Protein AF-X1DML0-F1 (afdb_monomer)

Structure (mmCIF, N/CA/C/O backbone):
data_AF-X1DML0-F1
#
_entry.id   AF-X1DML0-F1
#
loop_
_atom_site.group_PDB
_atom_site.id
_atom_site.type_symbol
_atom_site.label_atom_id
_atom_site.label_alt_id
_atom_site.label_comp_id
_atom_site.label_asym_id
_atom_site.label_entity_id
_atom_site.label_seq_id
_atom_site.pdbx_PDB_ins_code
_atom_site.Cartn_x
_atom_site.Cartn_y
_atom_site.Cartn_z
_atom_site.occupancy
_atom_site.B_iso_or_equiv
_atom_site.auth_seq_id
_atom_site.auth_comp_id
_atom_site.auth_asym_id
_atom_site.auth_atom_id
_atom_site.pdbx_PDB_model_num
ATOM 1 N N . MET A 1 1 ? -27.823 12.860 -13.816 1.00 29.95 1 MET A N 1
ATOM 2 C CA . MET A 1 1 ? -27.742 11.397 -14.012 1.00 29.95 1 MET A CA 1
ATOM 3 C C . MET A 1 1 ? -26.273 11.009 -14.081 1.00 29.95 1 MET A C 1
ATOM 5 O O . MET A 1 1 ? -25.631 11.332 -15.072 1.00 29.95 1 MET A O 1
ATOM 9 N N . GLY A 1 2 ? -25.728 10.425 -13.012 1.00 28.06 2 GLY A N 1
ATOM 10 C CA . GLY A 1 2 ? -24.344 9.941 -12.982 1.00 28.06 2 GLY A CA 1
ATOM 11 C C . GLY A 1 2 ? -24.228 8.604 -13.712 1.00 28.06 2 GLY A C 1
ATOM 12 O O . GLY A 1 2 ? -25.045 7.715 -13.490 1.00 28.06 2 GLY A O 1
ATOM 13 N N . LYS A 1 3 ? -23.250 8.485 -14.612 1.00 29.89 3 LYS A N 1
ATOM 14 C CA . LYS A 1 3 ? -22.804 7.204 -15.169 1.00 29.89 3 LYS A CA 1
ATOM 15 C C . LYS A 1 3 ? -21.813 6.603 -14.170 1.00 29.89 3 LYS A C 1
ATOM 17 O O . LYS A 1 3 ? -20.759 7.194 -13.962 1.00 29.89 3 LYS A O 1
ATOM 22 N N . SER A 1 4 ? -22.160 5.483 -13.546 1.00 31.84 4 SER A N 1
ATOM 23 C CA . SER A 1 4 ? -21.260 4.754 -12.647 1.00 31.84 4 SER A CA 1
ATOM 24 C C . SER A 1 4 ? -20.228 3.943 -13.447 1.00 31.84 4 SER A C 1
ATOM 26 O O . SER A 1 4 ? -20.598 3.134 -14.291 1.00 31.84 4 SER A O 1
ATOM 28 N N . SER A 1 5 ? -18.955 4.266 -13.201 1.00 39.12 5 SER A N 1
ATOM 29 C CA . SER A 1 5 ? -17.705 3.479 -13.258 1.00 39.12 5 SER A CA 1
ATOM 30 C C . SER A 1 5 ? -17.586 2.205 -14.129 1.00 39.12 5 SER A C 1
ATOM 32 O O . SER A 1 5 ? -18.150 1.166 -13.801 1.00 39.12 5 SER A O 1
ATOM 34 N N . SER A 1 6 ? -16.712 2.323 -15.144 1.00 48.00 6 SER A N 1
ATOM 35 C CA . SER A 1 6 ? -15.674 1.394 -15.658 1.00 48.00 6 SER A CA 1
ATOM 36 C C . SER A 1 6 ? -15.975 -0.110 -15.804 1.00 48.00 6 SER A C 1
ATOM 38 O O . SER A 1 6 ? -16.078 -0.843 -14.827 1.00 48.00 6 SER A O 1
ATOM 40 N N . GLY A 1 7 ? -16.059 -0.581 -17.054 1.00 63.78 7 GLY A N 1
ATOM 41 C CA . GLY A 1 7 ? -16.488 -1.931 -17.443 1.00 63.78 7 GLY A CA 1
ATOM 42 C C . GLY A 1 7 ? -15.396 -3.005 -17.472 1.00 63.78 7 GLY A C 1
ATOM 43 O O . GLY A 1 7 ? -15.210 -3.634 -18.509 1.00 63.78 7 GLY A O 1
ATOM 44 N N . SER A 1 8 ? -14.701 -3.248 -16.364 1.00 74.25 8 SER A N 1
ATOM 45 C CA . SER A 1 8 ? -13.804 -4.407 -16.214 1.00 74.25 8 SER A CA 1
ATOM 46 C C . SER A 1 8 ? -13.815 -4.951 -14.784 1.00 74.25 8 SER A C 1
ATOM 48 O O . SER A 1 8 ? -14.298 -4.268 -13.887 1.00 74.25 8 SER A O 1
ATOM 50 N N . ILE A 1 9 ? -13.316 -6.180 -14.584 1.00 79.06 9 ILE A N 1
ATOM 51 C CA . ILE A 1 9 ? -13.066 -6.766 -13.252 1.00 79.06 9 ILE A CA 1
ATOM 52 C C . ILE A 1 9 ? -11.561 -6.918 -13.044 1.00 79.06 9 ILE A C 1
ATOM 54 O O . ILE A 1 9 ? -10.899 -7.556 -13.865 1.00 79.06 9 ILE A O 1
ATOM 58 N N . GLN A 1 10 ? -11.028 -6.390 -11.947 1.00 76.06 10 GLN A N 1
ATOM 59 C CA . GLN A 1 10 ? -9.604 -6.468 -11.612 1.00 76.06 10 GLN A CA 1
ATOM 60 C C . GLN A 1 10 ? -9.337 -6.906 -10.168 1.00 76.06 10 GLN A C 1
ATOM 62 O O . GLN A 1 10 ? -10.247 -7.006 -9.341 1.00 76.06 10 GLN A O 1
ATOM 67 N N . LYS A 1 11 ? -8.064 -7.176 -9.858 1.00 66.12 11 LYS A N 1
ATOM 68 C CA . LYS A 1 11 ? -7.607 -7.464 -8.493 1.00 66.12 11 LYS A CA 1
ATOM 69 C C . LYS A 1 11 ? -8.059 -6.374 -7.521 1.00 66.12 11 LYS A C 1
ATOM 71 O O . LYS A 1 11 ? -8.087 -5.199 -7.864 1.00 66.12 11 LYS A O 1
ATOM 76 N N . GLY A 1 12 ? -8.432 -6.786 -6.312 1.00 56.84 12 GLY A N 1
ATOM 77 C CA . GLY A 1 12 ? -8.962 -5.893 -5.281 1.00 56.84 12 GLY A CA 1
ATOM 78 C C . GLY A 1 12 ? -10.482 -5.732 -5.337 1.00 56.84 12 GLY A C 1
ATOM 79 O O . GLY A 1 12 ? -11.093 -5.413 -4.316 1.00 56.84 12 GLY A O 1
ATOM 80 N N . GLU A 1 13 ? -11.120 -6.048 -6.469 1.00 69.50 13 GLU A N 1
ATOM 81 C CA . GLU A 1 13 ? -12.576 -6.026 -6.567 1.00 69.50 13 GLU A CA 1
ATOM 82 C C . GLU A 1 13 ? -13.253 -7.119 -5.750 1.00 69.50 13 GLU A C 1
ATOM 84 O O . GLU A 1 13 ? -12.684 -8.173 -5.445 1.00 69.50 13 GLU A O 1
ATOM 89 N N . ARG A 1 14 ? -14.520 -6.871 -5.410 1.00 71.31 14 ARG A N 1
ATOM 90 C CA . ARG A 1 14 ? -15.362 -7.805 -4.671 1.00 71.31 14 ARG A CA 1
ATOM 91 C C . ARG A 1 14 ? -16.802 -7.769 -5.168 1.00 71.31 14 ARG A C 1
ATOM 93 O O . ARG A 1 14 ? -17.200 -6.871 -5.907 1.00 71.31 14 ARG A O 1
ATOM 100 N N . GLY A 1 15 ? -17.585 -8.748 -4.737 1.00 74.19 15 GLY A N 1
ATOM 101 C CA . GLY A 1 15 ? -19.021 -8.810 -4.989 1.00 74.19 15 GLY A CA 1
ATOM 102 C C . GLY A 1 15 ? -19.413 -9.869 -6.008 1.00 74.19 15 GLY A C 1
ATOM 103 O O . GLY A 1 15 ? -18.632 -10.755 -6.362 1.00 74.19 15 GLY A O 1
ATOM 104 N N . ASP A 1 16 ? -20.658 -9.804 -6.461 1.00 78.31 16 ASP A N 1
ATOM 105 C CA . ASP A 1 16 ? -21.270 -10.912 -7.196 1.00 78.31 16 ASP A CA 1
ATOM 106 C C . ASP A 1 16 ? -20.645 -11.143 -8.575 1.00 78.31 16 ASP A C 1
ATOM 108 O O . ASP A 1 16 ? -20.515 -12.292 -8.994 1.00 78.31 16 ASP A O 1
ATOM 112 N N . ARG A 1 17 ? -20.123 -10.096 -9.230 1.00 83.00 17 ARG A N 1
ATOM 113 C CA . ARG A 1 17 ? -19.337 -10.263 -10.465 1.00 83.00 17 ARG A CA 1
ATOM 114 C C . ARG A 1 17 ? -18.026 -11.025 -10.243 1.00 83.00 17 ARG A C 1
ATOM 116 O O . ARG A 1 17 ? -17.602 -11.788 -11.107 1.00 83.00 17 ARG A O 1
ATOM 123 N N . VAL A 1 18 ? -17.411 -10.881 -9.065 1.00 87.00 18 VAL A N 1
ATOM 124 C CA . VAL A 1 18 ? -16.207 -11.637 -8.688 1.00 87.00 18 VAL A CA 1
ATOM 125 C C . VAL A 1 18 ? -16.556 -13.077 -8.322 1.00 87.00 18 VAL A C 1
ATOM 127 O O . VAL A 1 18 ? -15.810 -13.982 -8.682 1.00 87.00 18 VAL A O 1
ATOM 130 N N . LYS A 1 19 ? -17.706 -13.325 -7.681 1.00 85.75 19 LYS A N 1
ATOM 131 C CA . LYS A 1 19 ? -18.192 -14.700 -7.470 1.00 85.75 19 LYS A CA 1
ATOM 132 C C . LYS A 1 19 ? -18.438 -15.399 -8.802 1.00 85.75 19 LYS A C 1
ATOM 134 O O . LYS A 1 19 ? -17.933 -16.495 -8.998 1.00 85.75 19 LYS A O 1
ATOM 139 N N . ALA A 1 20 ? -19.121 -14.734 -9.735 1.00 86.44 20 ALA A N 1
ATOM 140 C CA . ALA A 1 20 ? -19.362 -15.262 -11.076 1.00 86.44 20 ALA A CA 1
ATOM 141 C C . ALA A 1 20 ? -18.047 -15.566 -11.815 1.00 86.44 20 ALA A C 1
ATOM 143 O O . ALA A 1 20 ? -17.912 -16.614 -12.453 1.00 86.44 20 ALA A O 1
ATOM 144 N N . LEU A 1 21 ? -17.042 -14.693 -11.675 1.00 92.25 21 LEU A N 1
ATOM 145 C CA . LEU A 1 21 ? -15.691 -14.951 -12.167 1.00 92.25 21 LEU A CA 1
ATOM 146 C C . LEU A 1 21 ? -15.086 -16.213 -11.533 1.00 92.25 21 LEU A C 1
ATOM 148 O O . LEU A 1 21 ? -14.650 -17.102 -12.258 1.00 92.25 21 LEU A O 1
ATOM 152 N N . GLN A 1 22 ? -15.069 -16.314 -10.203 1.00 92.81 22 GLN A N 1
ATOM 153 C CA . GLN A 1 22 ? -14.492 -17.454 -9.480 1.00 92.81 22 GLN A CA 1
ATOM 154 C C . GLN A 1 22 ? -15.201 -18.775 -9.814 1.00 92.81 22 GLN A C 1
ATOM 156 O O . GLN A 1 22 ? -14.541 -19.787 -10.042 1.00 92.81 22 GLN A O 1
ATOM 161 N N . GLU A 1 23 ? -16.532 -18.766 -9.910 1.00 93.88 23 GLU A N 1
ATOM 162 C CA . GLU A 1 23 ? -17.338 -19.910 -10.349 1.00 93.88 23 GLU A CA 1
ATOM 163 C C . GLU A 1 23 ? -16.964 -20.340 -11.767 1.00 93.88 23 GLU A C 1
ATOM 165 O O . GLU A 1 23 ? -16.755 -21.527 -12.024 1.00 93.88 23 GLU A O 1
ATOM 170 N N . THR A 1 24 ? -16.807 -19.377 -12.678 1.00 92.62 24 THR A N 1
ATOM 171 C CA . THR A 1 24 ? -16.420 -19.653 -14.065 1.00 92.62 24 THR A CA 1
ATOM 172 C C . THR A 1 24 ? -14.996 -20.195 -14.155 1.00 92.62 24 THR A C 1
ATOM 174 O O . THR A 1 24 ? -14.748 -21.148 -14.893 1.00 92.62 24 THR A O 1
ATOM 177 N N . LEU A 1 25 ? -14.051 -19.638 -13.395 1.00 93.94 25 LEU A N 1
ATOM 178 C CA . LEU A 1 25 ? -12.675 -20.134 -13.340 1.00 93.94 25 LEU A CA 1
ATOM 179 C C . LEU A 1 25 ? -12.632 -21.574 -12.813 1.00 93.94 25 LEU A C 1
ATOM 181 O O . LEU A 1 25 ? -11.974 -22.422 -13.417 1.00 93.94 25 LEU A O 1
ATOM 185 N N . ASN A 1 26 ? -13.391 -21.883 -11.758 1.00 92.56 26 ASN A N 1
ATOM 186 C CA . ASN A 1 26 ? -13.505 -23.243 -11.227 1.00 92.56 26 ASN A CA 1
ATOM 187 C C . ASN A 1 26 ? -14.152 -24.211 -12.225 1.00 92.56 26 ASN A C 1
ATOM 189 O O . ASN A 1 26 ? -13.675 -25.331 -12.406 1.00 92.56 26 ASN A O 1
ATOM 193 N N . ALA A 1 27 ? -15.186 -23.773 -12.947 1.00 91.88 27 ALA A N 1
ATOM 194 C CA . ALA A 1 27 ? -15.793 -24.561 -14.021 1.00 91.88 27 ALA A CA 1
ATOM 195 C C . ALA A 1 27 ? -14.811 -24.864 -15.171 1.00 91.88 27 ALA A C 1
ATOM 197 O O . ALA A 1 27 ? -14.991 -25.844 -15.892 1.00 91.88 27 ALA A O 1
ATOM 198 N N . ASN A 1 28 ? -13.755 -24.057 -15.317 1.00 88.94 28 ASN A N 1
ATOM 199 C CA . ASN A 1 28 ? -12.673 -24.241 -16.285 1.00 88.94 28 ASN A CA 1
ATOM 200 C C . ASN A 1 28 ? -11.409 -24.879 -15.676 1.00 88.94 28 ASN A C 1
ATOM 202 O O . ASN A 1 28 ? -10.339 -24.844 -16.284 1.00 88.94 28 ASN A O 1
ATOM 206 N N . GLY A 1 29 ? -11.530 -25.505 -14.502 1.00 88.69 29 GLY A N 1
ATOM 207 C CA . GLY A 1 29 ? -10.474 -26.321 -13.903 1.00 88.69 29 GLY A CA 1
ATOM 208 C C . GLY A 1 29 ? -9.545 -25.584 -12.939 1.00 88.69 29 GLY A C 1
ATOM 209 O O . GLY A 1 29 ? -8.504 -26.138 -12.583 1.00 88.69 29 GLY A O 1
ATOM 210 N N . ALA A 1 30 ? -9.890 -24.366 -12.511 1.00 91.50 30 ALA A N 1
ATOM 211 C CA . ALA A 1 30 ? -9.287 -23.784 -11.315 1.00 91.50 30 ALA A CA 1
ATOM 212 C C . ALA A 1 30 ? -9.813 -24.479 -10.042 1.00 91.50 30 ALA A C 1
ATOM 214 O O . ALA A 1 30 ? -10.893 -25.068 -10.044 1.00 91.50 30 ALA A O 1
ATOM 215 N N . ASP A 1 31 ? -9.040 -24.400 -8.960 1.00 92.56 31 ASP A N 1
ATOM 216 C CA . ASP A 1 31 ? -9.442 -24.848 -7.621 1.00 92.56 31 ASP A CA 1
ATOM 217 C C . ASP A 1 31 ? -9.250 -23.687 -6.640 1.00 92.56 31 ASP A C 1
ATOM 219 O O . ASP A 1 31 ? -8.271 -23.608 -5.897 1.00 92.56 31 ASP A O 1
ATOM 223 N N . ILE A 1 32 ? -10.139 -22.697 -6.743 1.00 90.81 32 ILE A N 1
ATOM 224 C CA . ILE A 1 32 ? -10.114 -21.480 -5.930 1.00 90.81 32 ILE A CA 1
ATOM 225 C C . ILE A 1 32 ? -11.413 -21.319 -5.146 1.00 90.81 32 ILE A C 1
ATOM 227 O O . ILE A 1 32 ? -12.481 -21.799 -5.525 1.00 90.81 32 ILE A O 1
ATOM 231 N N . LYS A 1 33 ? -11.346 -20.611 -4.022 1.00 89.75 33 LYS A N 1
ATOM 232 C CA . LYS A 1 33 ? -12.528 -20.334 -3.207 1.00 89.75 33 LYS A CA 1
ATOM 233 C C . LYS A 1 33 ? -13.451 -19.342 -3.924 1.00 89.75 33 LYS A C 1
ATOM 235 O O . LYS A 1 33 ? -12.986 -18.318 -4.411 1.00 89.75 33 LYS A O 1
ATOM 240 N N . VAL A 1 34 ? -14.757 -19.619 -3.929 1.00 91.88 34 VAL A N 1
ATOM 241 C CA . VAL A 1 34 ? -15.792 -18.666 -4.368 1.00 91.88 34 VAL A CA 1
ATOM 242 C C . VAL A 1 34 ? -16.237 -17.843 -3.159 1.00 91.88 34 VAL A C 1
ATOM 244 O O . VAL A 1 34 ? -17.167 -18.210 -2.442 1.00 91.88 34 VAL A O 1
ATOM 247 N N . ASP A 1 35 ? -15.518 -16.767 -2.867 1.00 78.38 35 ASP A N 1
ATOM 248 C CA . ASP A 1 35 ? -15.800 -15.854 -1.750 1.00 78.38 35 ASP A CA 1
ATOM 249 C C . ASP A 1 35 ? -16.193 -14.444 -2.201 1.00 78.38 35 ASP A C 1
ATOM 251 O O . ASP A 1 35 ? -16.533 -13.599 -1.373 1.00 78.38 35 ASP A O 1
ATOM 255 N N . GLY A 1 36 ? -16.201 -14.200 -3.511 1.00 81.00 36 GLY A N 1
ATOM 256 C CA . GLY A 1 36 ? -16.473 -12.897 -4.089 1.00 81.00 36 GLY A CA 1
ATOM 257 C C . GLY A 1 36 ? -15.362 -11.894 -3.829 1.00 81.00 36 GLY A C 1
ATOM 258 O O . GLY A 1 36 ? -15.656 -10.705 -3.828 1.00 81.00 36 GLY A O 1
ATOM 259 N N . ILE A 1 37 ? -14.126 -12.344 -3.582 1.00 82.88 37 ILE A N 1
ATOM 260 C CA . ILE A 1 37 ? -12.953 -11.491 -3.373 1.00 82.88 37 ILE A CA 1
ATOM 261 C C . ILE A 1 37 ? -11.900 -11.774 -4.445 1.00 82.88 37 ILE A C 1
ATOM 263 O O . ILE A 1 37 ? -11.366 -12.878 -4.568 1.00 82.88 37 ILE A O 1
ATOM 267 N N . PHE A 1 38 ? -11.536 -10.749 -5.211 1.00 77.56 38 PHE A N 1
ATOM 268 C CA . PHE A 1 38 ? -10.520 -10.869 -6.245 1.00 77.56 38 PHE A CA 1
ATOM 269 C C . PHE A 1 38 ? -9.134 -10.723 -5.610 1.00 77.56 38 PHE A C 1
ATOM 271 O O . PHE A 1 38 ? -8.489 -9.678 -5.680 1.00 77.56 38 PHE A O 1
ATOM 278 N N . GLY A 1 39 ? -8.693 -11.795 -4.951 1.00 75.75 39 GLY A N 1
ATOM 279 C CA . GLY A 1 39 ? -7.354 -11.927 -4.383 1.00 75.75 39 GLY A CA 1
ATOM 280 C C . GLY A 1 39 ? -6.343 -12.596 -5.329 1.00 75.75 39 GLY A C 1
ATOM 281 O O . GLY A 1 39 ? -6.688 -12.955 -6.458 1.00 75.75 39 GLY A O 1
ATOM 282 N N . PRO A 1 40 ? -5.105 -12.835 -4.856 1.00 75.12 40 PRO A N 1
ATOM 283 C CA . PRO A 1 40 ? -4.022 -13.414 -5.662 1.00 75.12 40 PRO A CA 1
ATOM 284 C C . PRO A 1 40 ? -4.360 -14.771 -6.297 1.00 75.12 40 PRO A C 1
ATOM 286 O O . PRO A 1 40 ? -3.965 -15.043 -7.426 1.00 75.12 40 PRO A O 1
ATOM 289 N N . ALA A 1 41 ? -5.138 -15.613 -5.607 1.00 78.69 41 ALA A N 1
ATOM 290 C CA . ALA A 1 41 ? -5.574 -16.902 -6.148 1.00 78.69 41 ALA A CA 1
ATOM 291 C C . ALA A 1 41 ? -6.511 -16.736 -7.360 1.00 78.69 41 ALA A C 1
ATOM 293 O O . ALA A 1 41 ? -6.341 -17.418 -8.371 1.00 78.69 41 ALA A O 1
ATOM 294 N N . THR A 1 42 ? -7.459 -15.795 -7.283 1.00 86.50 42 THR A N 1
ATOM 295 C CA . THR A 1 42 ? -8.363 -15.445 -8.390 1.00 86.50 42 THR A CA 1
ATOM 296 C C . THR A 1 42 ? -7.580 -14.858 -9.565 1.00 86.50 42 THR A C 1
ATOM 298 O O . THR A 1 42 ? -7.824 -15.227 -10.711 1.00 86.50 42 THR A O 1
ATOM 301 N N . GLU A 1 43 ? -6.589 -14.005 -9.289 1.00 86.31 43 GLU A N 1
ATOM 302 C CA . GLU A 1 43 ? -5.712 -13.418 -10.306 1.00 86.31 43 GLU A CA 1
ATOM 303 C C . GLU A 1 43 ? -4.884 -14.476 -11.047 1.00 86.31 43 GLU A C 1
ATOM 305 O O . GLU A 1 43 ? -4.876 -14.513 -12.278 1.00 86.31 43 GLU A O 1
ATOM 310 N N . ALA A 1 44 ? -4.225 -15.373 -10.309 1.00 80.50 44 ALA A N 1
ATOM 311 C CA . ALA A 1 44 ? -3.424 -16.445 -10.888 1.00 80.50 44 ALA A CA 1
ATOM 312 C C . ALA A 1 44 ? -4.280 -17.383 -11.757 1.00 80.50 44 ALA A C 1
ATOM 314 O O . ALA A 1 44 ? -3.891 -17.736 -12.875 1.00 80.50 44 ALA A O 1
ATOM 315 N N . ALA A 1 45 ? -5.476 -17.740 -11.277 1.00 87.50 45 ALA A N 1
ATOM 316 C CA . ALA A 1 45 ? -6.435 -18.539 -12.031 1.00 87.50 45 ALA A CA 1
ATOM 317 C C . ALA A 1 45 ? -6.921 -17.814 -13.298 1.00 87.50 45 ALA A C 1
ATOM 319 O O . ALA A 1 45 ? -6.994 -18.432 -14.362 1.00 87.50 45 ALA A O 1
ATOM 320 N N . LEU A 1 46 ? -7.183 -16.504 -13.220 1.00 91.62 46 LEU A N 1
ATOM 321 C CA . LEU A 1 46 ? -7.577 -15.702 -14.376 1.00 91.62 46 LEU A CA 1
ATOM 322 C C . LEU A 1 46 ? -6.463 -15.620 -15.420 1.00 91.62 46 LEU A C 1
ATOM 324 O O . LEU A 1 46 ? -6.724 -15.874 -16.592 1.00 91.62 46 LEU A O 1
ATOM 328 N N . ARG A 1 47 ? -5.220 -15.328 -15.024 1.00 83.25 47 ARG A N 1
ATOM 329 C CA . ARG A 1 47 ? -4.087 -15.269 -15.964 1.00 83.25 47 ARG A CA 1
ATOM 330 C C . ARG A 1 47 ? -3.866 -16.612 -16.653 1.00 83.25 47 ARG A C 1
ATOM 332 O O . ARG A 1 47 ? -3.621 -16.658 -17.859 1.00 83.25 47 ARG A O 1
ATOM 339 N N . LYS A 1 48 ? -4.032 -17.720 -15.923 1.00 84.12 48 LYS A N 1
ATOM 340 C CA . LYS A 1 48 ? -3.997 -19.063 -16.510 1.00 84.12 48 LYS A CA 1
ATOM 341 C C . LYS A 1 48 ? -5.128 -19.265 -17.524 1.00 84.12 48 LYS A C 1
ATOM 343 O O . LYS A 1 48 ? -4.868 -19.709 -18.638 1.00 84.12 48 LYS A O 1
ATOM 348 N N . TYR A 1 49 ? -6.359 -18.904 -17.171 1.00 89.81 49 TYR A N 1
ATOM 349 C CA . TYR A 1 49 ? -7.504 -18.993 -18.077 1.00 89.81 49 TYR A CA 1
ATOM 350 C C . TYR A 1 49 ? -7.303 -18.145 -19.341 1.00 89.81 49 TYR A C 1
ATOM 352 O O . TYR A 1 49 ? -7.553 -18.619 -20.450 1.00 89.81 49 TYR A O 1
ATOM 360 N N . GLN A 1 50 ? -6.796 -16.919 -19.191 1.00 87.75 50 GLN A N 1
ATOM 361 C CA . GLN A 1 50 ? -6.461 -16.025 -20.297 1.00 87.75 50 GLN A CA 1
ATOM 362 C C . GLN A 1 50 ? -5.424 -16.665 -21.222 1.00 87.75 50 GLN A C 1
ATOM 364 O O . GLN A 1 50 ? -5.647 -16.736 -22.429 1.00 87.75 50 GLN A O 1
ATOM 369 N N . LYS A 1 51 ? -4.342 -17.215 -20.659 1.00 87.75 51 LYS A N 1
ATOM 370 C CA . LYS A 1 51 ? -3.312 -17.942 -21.410 1.00 87.75 51 LYS A CA 1
ATOM 371 C C . LYS A 1 51 ? -3.895 -19.102 -22.214 1.00 87.75 51 LYS A C 1
ATOM 373 O O . LYS A 1 51 ? -3.634 -19.209 -23.410 1.00 87.75 51 LYS A O 1
ATOM 378 N N . ASP A 1 52 ? -4.685 -19.952 -21.563 1.00 84.94 52 ASP A N 1
ATOM 379 C CA . ASP A 1 52 ? -5.232 -21.172 -22.164 1.00 84.94 52 ASP A CA 1
ATOM 380 C C . ASP A 1 52 ? -6.251 -20.868 -23.279 1.00 84.94 52 ASP A C 1
ATOM 382 O O . ASP A 1 52 ? -6.438 -21.676 -24.187 1.00 84.94 52 ASP A O 1
ATOM 386 N N . ASN A 1 53 ? -6.878 -19.688 -23.241 1.00 81.69 53 ASN A N 1
ATOM 387 C CA . ASN A 1 53 ? -7.882 -19.250 -24.211 1.00 81.69 53 ASN A CA 1
ATOM 388 C C . ASN A 1 53 ? -7.367 -18.194 -25.209 1.00 81.69 53 ASN A C 1
ATOM 390 O O . ASN A 1 53 ? -8.157 -17.658 -25.984 1.00 81.69 53 ASN A O 1
ATOM 394 N N . GLY A 1 54 ? -6.060 -17.904 -25.221 1.00 83.50 54 GLY A N 1
ATOM 395 C CA . GLY A 1 54 ? -5.442 -16.985 -26.184 1.00 83.50 54 GLY A CA 1
ATOM 396 C C . GLY A 1 54 ? -5.720 -15.497 -25.935 1.00 83.50 54 GLY A C 1
ATOM 397 O O . GLY A 1 54 ? -5.635 -14.702 -26.869 1.00 83.50 54 GLY A O 1
ATOM 398 N N . TYR A 1 55 ? -6.051 -15.121 -24.700 1.00 80.12 55 TYR A N 1
ATOM 399 C CA . TYR A 1 55 ? -6.176 -13.731 -24.259 1.00 80.12 55 TYR A CA 1
ATOM 400 C C . TYR A 1 55 ? -4.856 -13.206 -23.680 1.00 80.12 55 TYR A C 1
ATOM 402 O O . TYR A 1 55 ? -3.988 -13.969 -23.244 1.00 80.12 55 TYR A O 1
ATOM 410 N N . ASN A 1 56 ? -4.731 -11.879 -23.626 1.00 68.69 56 ASN A N 1
ATOM 411 C CA . ASN A 1 56 ? -3.643 -11.219 -22.913 1.00 68.69 56 ASN A CA 1
ATOM 412 C C . ASN A 1 56 ? -3.708 -11.598 -21.429 1.00 68.69 56 ASN A C 1
ATOM 414 O O . ASN A 1 56 ? -4.747 -11.440 -20.797 1.00 68.69 56 ASN A O 1
ATOM 418 N N . GLN A 1 57 ? -2.595 -12.082 -20.875 1.00 79.88 57 GLN A N 1
ATOM 419 C CA . GLN A 1 57 ? -2.482 -12.534 -19.480 1.00 79.88 57 GLN A CA 1
ATOM 420 C C . GLN A 1 57 ? -2.344 -11.352 -18.518 1.00 79.88 57 GLN A C 1
ATOM 422 O O . GLN A 1 57 ? -1.467 -11.343 -17.661 1.00 79.88 57 GLN A O 1
ATOM 427 N N . ASN A 1 58 ? -3.150 -10.316 -18.717 1.00 65.31 58 ASN A N 1
ATOM 428 C CA . ASN A 1 58 ? -3.055 -9.046 -18.012 1.00 65.31 58 ASN A CA 1
ATOM 429 C C . ASN A 1 58 ? -3.696 -9.100 -16.614 1.00 65.31 58 ASN A C 1
ATOM 431 O O . ASN A 1 58 ? -3.440 -8.210 -15.817 1.00 65.31 58 ASN A O 1
ATOM 435 N N . GLY A 1 59 ? -4.482 -10.137 -16.296 1.00 74.31 59 GLY A N 1
ATOM 436 C CA . GLY A 1 59 ? -5.179 -10.242 -15.011 1.00 74.31 59 GLY A CA 1
ATOM 437 C C . GLY A 1 59 ? -6.446 -9.382 -14.907 1.00 74.31 59 GLY A C 1
ATOM 438 O O . GLY A 1 59 ? -6.982 -9.245 -13.810 1.00 74.31 59 GLY A O 1
ATOM 439 N N . TYR A 1 60 ? -6.950 -8.854 -16.029 1.00 80.31 60 TYR A N 1
ATOM 440 C CA . TYR A 1 60 ? -8.177 -8.056 -16.109 1.00 80.31 60 TYR A CA 1
ATOM 441 C C . TYR A 1 60 ? -9.277 -8.787 -16.884 1.00 80.31 60 TYR A C 1
ATOM 443 O O . TYR A 1 60 ? -9.049 -9.348 -17.958 1.00 80.31 60 TYR A O 1
ATOM 451 N N . VAL A 1 61 ? -10.509 -8.727 -16.385 1.00 78.50 61 VAL A N 1
ATOM 452 C CA . VAL A 1 61 ? -11.695 -9.155 -17.132 1.00 78.50 61 VAL A CA 1
ATOM 453 C C . VAL A 1 61 ? -12.247 -7.963 -17.902 1.00 78.50 61 VAL A C 1
ATOM 455 O O . VAL A 1 61 ? -13.088 -7.221 -17.403 1.00 78.50 61 VAL A O 1
ATOM 458 N N . GLU A 1 62 ? -11.748 -7.761 -19.117 1.00 78.88 62 GLU A N 1
ATOM 459 C CA . GLU A 1 62 ? -12.275 -6.771 -20.064 1.00 78.88 62 GLU A CA 1
ATOM 460 C C . GLU A 1 62 ? -13.664 -7.184 -20.596 1.00 78.88 62 GLU A C 1
ATOM 462 O O . GLU A 1 62 ? -13.995 -8.372 -20.548 1.00 78.88 62 GLU A O 1
ATOM 467 N N . PRO A 1 63 ? -14.465 -6.272 -21.188 1.00 79.94 63 PRO A N 1
ATOM 468 C CA . PRO A 1 63 ? -15.811 -6.587 -21.683 1.00 79.94 63 PRO A CA 1
ATOM 469 C C . PRO A 1 63 ? -15.881 -7.807 -22.604 1.00 79.94 63 PRO A C 1
ATOM 471 O O . PRO A 1 63 ? -16.751 -8.654 -22.449 1.00 79.94 63 PRO A O 1
ATOM 474 N N . ALA A 1 64 ? -14.917 -7.952 -23.517 1.00 75.56 64 ALA A N 1
ATOM 475 C CA . ALA A 1 64 ? -14.870 -9.094 -24.428 1.00 75.56 64 ALA A CA 1
ATOM 476 C C . ALA A 1 64 ? -14.623 -10.430 -23.702 1.00 75.56 64 ALA A C 1
ATOM 478 O O . ALA A 1 64 ? -15.108 -11.478 -24.134 1.00 75.56 64 ALA A O 1
ATOM 479 N N . LEU A 1 65 ? -13.858 -10.401 -22.606 1.00 81.94 65 LEU A N 1
ATOM 480 C CA . LEU A 1 65 ? -13.616 -11.570 -21.767 1.00 81.94 65 LEU A CA 1
ATOM 481 C C . LEU A 1 65 ? -14.818 -11.845 -20.854 1.00 81.94 65 LEU A C 1
ATOM 483 O O . LEU A 1 65 ? -15.200 -13.002 -20.700 1.00 81.94 65 LEU A O 1
ATOM 487 N N . ALA A 1 66 ? -15.459 -10.804 -20.321 1.00 79.94 66 ALA A N 1
ATOM 488 C CA . ALA A 1 66 ? -16.684 -10.916 -19.533 1.00 79.94 66 ALA A CA 1
ATOM 489 C C . ALA A 1 66 ? -17.826 -11.542 -20.348 1.00 79.94 66 ALA A C 1
ATOM 491 O O . ALA A 1 66 ? -18.411 -12.530 -19.909 1.00 79.94 66 ALA A O 1
ATOM 492 N N . ASP A 1 67 ? -18.055 -11.063 -21.576 1.00 82.38 67 ASP A N 1
ATOM 493 C CA . ASP A 1 67 ? -19.029 -11.634 -22.516 1.00 82.38 67 ASP A CA 1
ATOM 494 C C . ASP A 1 67 ? -18.733 -13.114 -22.795 1.00 82.38 67 ASP A C 1
ATOM 496 O O . ASP A 1 67 ? -19.636 -13.953 -22.811 1.00 82.38 67 AS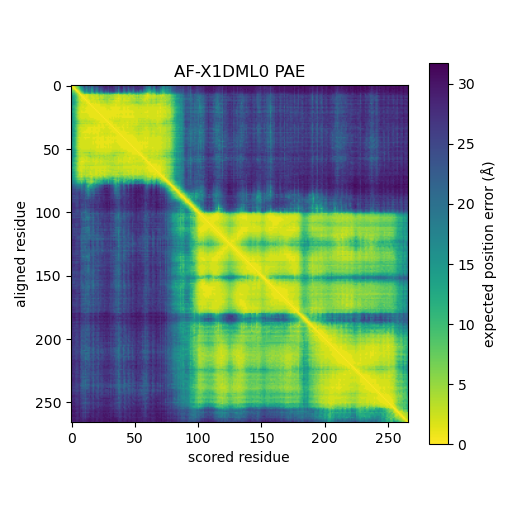P A O 1
ATOM 500 N N . LYS A 1 68 ? -17.451 -13.465 -22.975 1.00 82.06 68 LYS A N 1
ATOM 501 C CA . LYS A 1 68 ? -17.018 -14.853 -23.188 1.00 82.06 68 LYS A CA 1
ATOM 502 C C . LYS A 1 68 ? -17.290 -15.741 -21.974 1.00 82.06 68 LYS A C 1
ATOM 504 O O . LYS A 1 68 ? -17.619 -16.914 -22.149 1.00 82.06 68 LYS A O 1
ATOM 509 N N . MET A 1 69 ? -17.112 -15.198 -20.774 1.00 84.44 69 MET A N 1
ATOM 510 C CA . MET A 1 69 ? -17.336 -15.882 -19.499 1.00 84.44 69 MET A CA 1
ATOM 511 C C . MET A 1 69 ? -18.810 -15.855 -19.066 1.00 84.44 69 MET A C 1
ATOM 513 O O . MET A 1 69 ? -19.165 -16.536 -18.110 1.00 84.44 69 MET A O 1
ATOM 517 N N . GLY A 1 70 ? -19.676 -15.115 -19.770 1.00 83.75 70 GLY A N 1
ATOM 518 C CA . GLY A 1 70 ? -21.081 -14.937 -19.399 1.00 83.75 70 GLY A CA 1
ATOM 519 C C . GLY A 1 70 ? -21.271 -14.093 -18.135 1.00 83.75 70 GLY A C 1
ATOM 520 O O . GLY A 1 70 ? -22.268 -14.262 -17.437 1.00 83.75 70 GLY A O 1
ATOM 521 N N . ILE A 1 71 ? -20.312 -13.219 -17.824 1.00 82.25 71 ILE A N 1
ATOM 522 C CA . ILE A 1 71 ? -20.339 -12.350 -16.647 1.00 82.25 71 ILE A CA 1
ATOM 523 C C . ILE A 1 71 ? -20.991 -11.025 -17.041 1.00 82.25 71 ILE A C 1
ATOM 525 O O . ILE A 1 71 ? -20.468 -10.294 -17.880 1.00 82.25 71 ILE A O 1
ATOM 529 N N . ASP A 1 72 ? -22.121 -10.699 -16.420 1.00 77.31 72 ASP A N 1
ATOM 530 C CA . ASP A 1 72 ? -22.782 -9.413 -16.625 1.00 77.31 72 ASP A CA 1
ATOM 531 C C . ASP A 1 72 ? -22.056 -8.314 -15.830 1.00 77.31 72 ASP A C 1
ATOM 533 O O . ASP A 1 72 ? -22.141 -8.234 -14.605 1.00 77.31 72 ASP A O 1
ATOM 537 N N . LEU A 1 73 ? -21.326 -7.448 -16.539 1.00 68.44 73 LEU A N 1
ATOM 538 C CA . LEU A 1 73 ? -20.593 -6.321 -15.949 1.00 68.44 73 LEU A CA 1
ATOM 539 C C . LEU A 1 73 ? -21.510 -5.228 -15.372 1.00 68.44 73 LEU A C 1
ATOM 541 O O . LEU A 1 73 ? -21.027 -4.365 -14.639 1.00 68.44 73 LEU A O 1
ATOM 545 N N . ALA A 1 74 ? -22.812 -5.256 -15.686 1.00 63.06 74 ALA A N 1
ATOM 546 C CA . ALA A 1 74 ? -23.819 -4.399 -15.068 1.00 63.06 74 ALA A CA 1
ATOM 547 C C . ALA A 1 74 ? -24.364 -4.979 -13.751 1.00 63.06 74 ALA A C 1
ATOM 549 O O . ALA A 1 74 ? -25.097 -4.273 -13.047 1.00 63.06 74 ALA A O 1
ATOM 550 N N . MET A 1 75 ? -23.998 -6.220 -13.386 1.00 60.97 75 MET A N 1
ATOM 551 C CA . MET A 1 75 ? -24.227 -6.717 -12.030 1.00 60.97 75 MET A CA 1
ATOM 552 C C . MET A 1 75 ? -23.549 -5.766 -11.049 1.00 60.97 75 MET A C 1
ATOM 554 O O . MET A 1 75 ? -22.418 -5.332 -11.306 1.00 60.97 75 MET A O 1
ATOM 558 N N . PRO A 1 76 ? -24.214 -5.422 -9.932 1.00 51.00 76 PRO A N 1
ATOM 559 C CA . PRO A 1 76 ? -23.607 -4.549 -8.953 1.00 51.00 76 PRO A CA 1
ATOM 560 C C . PRO A 1 76 ? -22.260 -5.148 -8.546 1.00 51.00 76 PRO A C 1
ATOM 562 O O . PRO A 1 76 ? -22.178 -6.261 -8.021 1.00 51.00 76 PRO A O 1
ATOM 565 N N . ALA A 1 77 ? -21.187 -4.390 -8.788 1.00 47.56 77 ALA A N 1
ATOM 566 C CA . ALA A 1 77 ? -20.077 -4.446 -7.859 1.00 47.56 77 ALA A CA 1
ATOM 567 C C . ALA A 1 77 ? -20.711 -4.090 -6.523 1.00 47.56 77 ALA A C 1
ATOM 569 O O . ALA A 1 77 ? -21.148 -2.956 -6.317 1.00 47.56 77 ALA A O 1
ATOM 570 N N . GLU A 1 78 ? -20.843 -5.069 -5.642 1.00 42.88 78 GLU A N 1
ATOM 571 C CA . GLU A 1 78 ? -21.047 -4.730 -4.253 1.00 42.88 78 GLU A CA 1
ATOM 572 C C . GLU A 1 78 ? -19.816 -3.898 -3.883 1.00 42.88 78 GLU A C 1
ATOM 574 O O . GLU A 1 78 ? -18.698 -4.419 -3.863 1.00 42.88 78 GLU A O 1
ATOM 579 N N . SER A 1 79 ? -19.998 -2.600 -3.604 1.00 40.47 79 SER A N 1
ATOM 580 C CA . SER A 1 79 ? -19.059 -1.877 -2.750 1.00 40.47 79 SER A CA 1
ATOM 581 C C . SER A 1 79 ? -19.202 -2.505 -1.365 1.00 40.47 79 SER A C 1
ATOM 583 O O . SER A 1 79 ? -19.869 -1.978 -0.475 1.00 40.47 79 SER A O 1
ATOM 585 N N . GLY A 1 80 ? -18.678 -3.721 -1.235 1.00 34.28 80 GLY A N 1
ATOM 586 C CA . GLY A 1 80 ? -18.675 -4.513 -0.028 1.00 34.28 80 GLY A CA 1
ATOM 587 C C . GLY A 1 80 ? -17.683 -3.875 0.916 1.00 34.28 80 GLY A C 1
ATOM 588 O O . GLY A 1 80 ? -16.541 -4.324 1.018 1.00 34.28 80 GLY A O 1
ATOM 589 N N . GLY A 1 81 ? -18.134 -2.800 1.561 1.00 32.66 81 GLY A N 1
ATOM 590 C CA . GLY A 1 81 ? -17.561 -2.323 2.796 1.00 32.66 81 GLY A CA 1
ATOM 591 C C . GLY A 1 81 ? -17.466 -3.512 3.736 1.00 32.66 81 GLY A C 1
ATOM 592 O O . GLY A 1 81 ? -18.462 -4.132 4.106 1.00 32.66 81 GLY A O 1
ATOM 593 N N . ASP A 1 82 ? -16.237 -3.841 4.094 1.00 33.50 82 ASP A N 1
ATOM 594 C CA . ASP A 1 82 ? -15.973 -4.386 5.407 1.00 33.50 82 ASP A CA 1
ATOM 595 C C . ASP A 1 82 ? -16.706 -3.476 6.418 1.00 33.50 82 ASP A C 1
ATOM 597 O O . ASP A 1 82 ? -16.519 -2.258 6.347 1.00 33.50 82 ASP A O 1
ATOM 601 N N . PRO A 1 83 ? -17.542 -3.992 7.339 1.00 33.00 83 PRO A N 1
ATOM 602 C CA . PRO A 1 83 ? -18.121 -3.175 8.404 1.00 33.00 83 PRO A CA 1
ATOM 603 C C . PRO A 1 83 ? -17.054 -2.522 9.295 1.00 33.00 83 PRO A C 1
ATOM 605 O O . PRO A 1 83 ? -17.413 -1.764 10.191 1.00 33.00 83 PRO A O 1
ATOM 608 N N . GLY A 1 84 ? -15.772 -2.839 9.073 1.00 31.16 84 GLY A N 1
ATOM 609 C CA . GLY A 1 84 ? -14.616 -2.150 9.616 1.00 31.16 84 GLY A CA 1
ATOM 610 C C . GLY A 1 84 ? -13.945 -1.140 8.677 1.00 31.16 84 GLY A C 1
ATOM 611 O O . GLY A 1 84 ? -13.468 -0.130 9.155 1.00 31.16 84 GLY A O 1
ATOM 612 N N . ALA A 1 85 ? -13.834 -1.325 7.362 1.00 33.34 85 ALA A N 1
ATOM 613 C CA . ALA A 1 85 ? -12.895 -0.499 6.589 1.00 33.34 85 ALA A CA 1
ATOM 614 C C . ALA A 1 85 ? -13.452 0.894 6.270 1.00 33.34 85 ALA A C 1
ATOM 616 O O . ALA A 1 85 ? -14.198 1.082 5.312 1.00 33.34 85 ALA A O 1
ATOM 617 N N . GLY A 1 86 ? -13.050 1.883 7.062 1.00 30.31 86 GLY A N 1
ATOM 618 C CA . GLY A 1 86 ? -13.195 3.298 6.766 1.00 30.31 86 GLY A CA 1
ATOM 619 C C . GLY A 1 86 ? -12.580 3.575 5.412 1.00 30.31 86 GLY A C 1
ATOM 620 O O . GLY A 1 86 ? -11.367 3.504 5.228 1.00 30.31 86 GLY A O 1
ATOM 621 N N . VAL A 1 87 ? -13.453 3.841 4.450 1.00 33.84 87 VAL A N 1
ATOM 622 C CA . VAL A 1 87 ? -13.065 4.301 3.130 1.00 33.84 87 VAL A CA 1
ATOM 623 C C . VAL A 1 87 ? -12.740 5.787 3.252 1.00 33.84 87 VAL A C 1
ATOM 625 O O . VAL A 1 87 ? -13.636 6.638 3.314 1.00 33.84 87 VAL A O 1
ATOM 628 N N . ALA A 1 88 ? -11.445 6.075 3.283 1.00 33.88 88 ALA A N 1
ATOM 629 C CA . ALA A 1 88 ? -10.894 7.363 2.908 1.00 33.88 88 ALA A CA 1
ATOM 630 C C . ALA A 1 88 ? -11.097 7.554 1.397 1.00 33.88 88 ALA A C 1
ATOM 632 O O . ALA A 1 88 ? -10.607 6.763 0.593 1.00 33.88 88 ALA A O 1
ATOM 633 N N . THR A 1 89 ? -11.879 8.557 1.003 1.00 31.94 89 THR A N 1
ATOM 634 C CA . THR A 1 89 ? -12.047 8.950 -0.405 1.00 31.94 89 THR A CA 1
ATOM 635 C C . THR A 1 89 ? -11.527 10.365 -0.560 1.00 31.94 89 THR A C 1
ATOM 637 O O . THR A 1 89 ? -12.144 11.274 0.001 1.00 31.94 89 THR A O 1
ATOM 640 N N . SER A 1 90 ? -10.480 10.565 -1.364 1.00 36.19 90 SER A N 1
ATOM 641 C CA . SER A 1 90 ? -10.138 11.905 -1.842 1.00 36.19 90 SER A CA 1
ATOM 642 C C . SER A 1 90 ? -11.275 12.466 -2.696 1.00 36.19 90 SER A C 1
ATOM 644 O O . SER A 1 90 ? -12.035 11.733 -3.343 1.00 36.19 90 SER A O 1
ATOM 646 N N . LYS A 1 91 ? -11.411 13.795 -2.719 1.00 33.53 91 LYS A N 1
ATOM 647 C CA . LYS A 1 91 ? -12.531 14.498 -3.377 1.00 33.53 91 LYS A CA 1
ATOM 648 C C . LYS A 1 91 ? -12.608 14.297 -4.900 1.00 33.53 91 LYS A C 1
ATOM 650 O O . LYS A 1 91 ? -13.597 14.718 -5.501 1.00 33.53 91 LYS A O 1
ATOM 655 N N . LYS A 1 92 ? -11.596 13.700 -5.543 1.00 31.45 92 LYS A N 1
ATOM 656 C CA . LYS A 1 92 ? -11.409 13.766 -7.005 1.00 31.45 92 LYS A CA 1
ATOM 657 C C . LYS A 1 92 ? -11.475 12.446 -7.778 1.00 31.45 92 LYS A C 1
ATOM 659 O O . LYS A 1 92 ? -11.525 12.511 -9.002 1.00 31.45 92 LYS A O 1
ATOM 664 N N . GLY A 1 93 ? -11.543 11.284 -7.124 1.00 29.88 93 GLY A N 1
ATOM 665 C CA . GLY A 1 93 ? -11.797 10.008 -7.813 1.00 29.88 93 GLY A CA 1
ATOM 666 C C . GLY A 1 93 ? -10.786 9.634 -8.911 1.00 29.88 93 GLY A C 1
ATOM 667 O O . GLY A 1 93 ? -11.183 9.068 -9.927 1.00 29.88 93 GLY A O 1
ATOM 668 N N . SER A 1 94 ? -9.505 9.965 -8.736 1.00 30.19 94 SER A N 1
ATOM 669 C CA . SER A 1 94 ? -8.414 9.572 -9.637 1.00 30.19 94 SER A CA 1
ATOM 670 C C . SER A 1 94 ? -7.676 8.338 -9.106 1.00 30.19 94 SER A C 1
ATOM 672 O O . SER A 1 94 ? -7.267 8.340 -7.947 1.00 30.19 94 SER A O 1
ATOM 674 N N . GLU A 1 95 ? -7.492 7.314 -9.951 1.00 31.97 95 GLU A N 1
ATOM 675 C CA . GLU A 1 95 ? -6.524 6.227 -9.729 1.00 31.97 95 GLU A CA 1
ATOM 676 C C . GLU A 1 95 ? -5.122 6.843 -9.692 1.00 31.97 95 GLU A C 1
ATOM 678 O O . GLU A 1 95 ? -4.621 7.360 -10.690 1.00 31.97 95 GLU A O 1
ATOM 683 N N . LEU A 1 96 ? -4.556 6.871 -8.492 1.00 33.03 96 LEU A N 1
ATOM 684 C CA . LEU A 1 96 ? -3.356 7.600 -8.127 1.00 33.03 96 LEU A CA 1
ATOM 685 C C . LEU A 1 96 ? -2.681 6.795 -7.010 1.00 33.03 96 LEU A C 1
ATOM 687 O O . LEU A 1 96 ? -3.384 6.266 -6.153 1.00 33.03 96 LEU A O 1
ATOM 691 N N . LEU A 1 97 ? -1.358 6.662 -7.000 1.00 43.56 97 LEU A N 1
ATOM 692 C CA . LEU A 1 97 ? -0.662 6.053 -5.861 1.00 43.56 97 LEU A CA 1
ATOM 693 C C . LEU A 1 97 ? -0.504 7.142 -4.791 1.00 43.56 97 LEU A C 1
ATOM 695 O O . LEU A 1 97 ? 0.383 7.971 -4.923 1.00 43.56 97 LEU A O 1
ATOM 699 N N . LEU A 1 98 ? -1.362 7.289 -3.775 1.00 49.28 98 LEU A N 1
ATOM 700 C CA . LEU A 1 98 ? -2.424 6.427 -3.224 1.00 49.28 98 LEU A CA 1
ATOM 701 C C . LEU A 1 98 ? -3.740 7.226 -3.128 1.00 49.28 98 LEU A C 1
ATOM 703 O O . LEU A 1 98 ? -3.721 8.342 -2.610 1.00 49.28 98 LEU A O 1
ATOM 707 N N . PRO A 1 99 ? -4.878 6.701 -3.627 1.00 39.12 99 PRO A N 1
ATOM 708 C CA . PRO A 1 99 ? -5.832 5.953 -2.794 1.00 39.12 99 PRO A CA 1
ATOM 709 C C . PRO A 1 99 ? -6.477 4.735 -3.505 1.00 39.12 99 PRO A C 1
ATOM 711 O O . PRO A 1 99 ? -6.842 4.791 -4.677 1.00 39.12 99 PRO A O 1
ATOM 714 N N . GLY A 1 100 ? -6.688 3.636 -2.760 1.00 39.69 100 GLY A N 1
ATOM 715 C CA . GLY A 1 100 ? -7.382 2.420 -3.231 1.00 39.69 100 GLY A CA 1
ATOM 716 C C . GLY A 1 100 ? -7.122 1.154 -2.395 1.00 39.69 100 GLY A C 1
ATOM 717 O O . GLY A 1 100 ? -8.009 0.313 -2.267 1.00 39.69 100 GLY A O 1
ATOM 718 N N . GLU A 1 101 ? -5.948 1.053 -1.753 1.00 50.31 101 GLU A N 1
ATOM 719 C CA . GLU A 1 101 ? -5.579 -0.084 -0.879 1.00 50.31 101 GLU A CA 1
ATOM 720 C C . GLU A 1 101 ? -5.154 0.304 0.550 1.00 50.31 101 GLU A C 1
ATOM 722 O O . GLU A 1 101 ? -5.091 -0.571 1.423 1.00 50.31 101 GLU A O 1
ATOM 727 N N . ALA A 1 102 ? -4.895 1.592 0.819 1.00 67.12 102 ALA A N 1
ATOM 728 C CA . ALA A 1 102 ? -4.612 2.069 2.171 1.00 67.12 102 ALA A CA 1
ATOM 729 C C . ALA A 1 102 ? -5.827 1.838 3.083 1.00 67.12 102 ALA A C 1
ATOM 731 O O . ALA A 1 102 ? -6.979 2.022 2.683 1.00 67.12 102 ALA A O 1
ATOM 732 N N . LYS A 1 103 ? -5.575 1.400 4.314 1.00 74.06 103 LYS A N 1
ATOM 733 C CA . LYS A 1 103 ? -6.607 1.045 5.290 1.00 74.06 103 LYS A CA 1
ATOM 734 C C . LYS A 1 103 ? -6.522 1.992 6.472 1.00 74.06 103 LYS A C 1
ATOM 736 O O . LYS A 1 103 ? -5.440 2.403 6.866 1.00 74.06 103 LYS A O 1
ATOM 741 N N . LEU A 1 104 ? -7.663 2.284 7.077 1.00 77.75 104 LEU A N 1
ATOM 742 C CA . LEU A 1 104 ? -7.700 2.934 8.379 1.00 77.75 104 LEU A CA 1
ATOM 743 C C . LEU A 1 104 ? -7.738 1.854 9.457 1.00 77.75 104 LEU A C 1
ATOM 745 O O . LEU A 1 104 ? -8.693 1.077 9.495 1.00 77.75 104 LEU A O 1
ATOM 749 N N . TRP A 1 105 ? -6.721 1.757 10.307 1.00 86.75 105 TRP A N 1
ATOM 750 C CA . TRP A 1 105 ? -6.739 0.901 11.501 1.00 86.75 105 TRP A CA 1
ATOM 751 C C . TRP A 1 105 ? -6.829 1.767 12.758 1.00 86.75 105 TRP A C 1
ATOM 753 O O . TRP A 1 105 ? -6.614 2.975 12.714 1.00 86.75 105 TRP A O 1
ATOM 763 N N . TYR A 1 106 ? -7.191 1.152 13.878 1.00 84.44 106 TYR A N 1
ATOM 764 C CA . TYR A 1 106 ? -7.272 1.815 15.174 1.00 84.44 106 TYR A CA 1
ATOM 765 C C . TYR A 1 106 ? -6.371 1.103 16.174 1.00 84.44 106 TYR A C 1
ATOM 767 O O . TYR A 1 106 ? -6.543 -0.094 16.423 1.00 84.44 106 TYR A O 1
ATOM 775 N N . ASP A 1 107 ? -5.430 1.843 16.750 1.00 91.19 107 ASP A N 1
ATOM 776 C CA . ASP A 1 107 ? -4.643 1.382 17.883 1.00 91.19 107 ASP A CA 1
ATOM 777 C C . ASP A 1 107 ? -5.422 1.661 19.173 1.00 91.19 107 ASP A C 1
ATOM 779 O O . ASP A 1 107 ? -5.549 2.790 19.642 1.00 91.19 107 ASP A O 1
ATOM 783 N N . SER A 1 108 ? -5.960 0.599 19.761 1.00 84.81 108 SER A N 1
ATOM 784 C CA . SER A 1 108 ? -6.753 0.644 20.989 1.00 84.81 108 SER A CA 1
ATOM 785 C C . SER A 1 108 ? -5.955 1.026 22.240 1.00 84.81 108 SER A C 1
ATOM 787 O O . SER A 1 108 ? -6.553 1.472 23.224 1.00 84.81 108 SER A O 1
ATOM 789 N N . THR A 1 109 ? -4.627 0.880 22.215 1.00 88.12 109 THR A N 1
ATOM 790 C CA . THR A 1 109 ? -3.749 1.224 23.338 1.00 88.12 109 THR A CA 1
ATOM 791 C C . THR A 1 109 ? -3.445 2.719 23.341 1.00 88.12 109 THR A C 1
ATOM 793 O O . THR A 1 109 ? -3.667 3.382 24.357 1.00 88.12 109 THR A O 1
ATOM 796 N N . SER A 1 110 ? -2.980 3.263 22.212 1.00 89.88 110 SER A N 1
ATOM 797 C CA . SER A 1 110 ? -2.716 4.705 22.056 1.00 89.88 110 SER A CA 1
ATOM 798 C C . SER A 1 110 ? -3.990 5.526 21.838 1.00 89.88 110 SER A C 1
ATOM 800 O O . SER A 1 110 ? -3.998 6.730 22.084 1.00 89.88 110 SER A O 1
ATOM 802 N N . LYS A 1 111 ? -5.089 4.863 21.458 1.00 89.38 111 LYS A N 1
ATOM 803 C CA . LYS A 1 111 ? -6.383 5.451 21.088 1.00 89.38 111 LYS A CA 1
ATOM 804 C C . LYS A 1 111 ? -6.328 6.327 19.839 1.00 89.38 111 LYS A C 1
ATOM 806 O O . LYS A 1 111 ? -7.164 7.218 19.695 1.00 89.38 111 LYS A O 1
ATOM 811 N N . GLN A 1 112 ? -5.387 6.055 18.943 1.00 88.88 112 GLN A N 1
ATOM 812 C CA . GLN A 1 112 ? -5.204 6.793 17.699 1.00 88.88 112 GLN A CA 1
ATOM 813 C C . GLN A 1 112 ? -5.634 5.957 16.493 1.00 88.88 112 GLN A C 1
ATOM 815 O O . GLN A 1 112 ? -5.513 4.728 16.479 1.00 88.88 112 GLN A O 1
ATOM 820 N N . TYR A 1 113 ? -6.143 6.637 15.468 1.00 87.06 113 TYR A N 1
ATOM 821 C CA . TYR A 1 113 ? -6.254 6.034 14.147 1.00 87.06 113 TYR A CA 1
ATOM 822 C C . TYR A 1 113 ? -4.886 6.047 13.470 1.00 87.06 113 TYR A C 1
ATOM 824 O O . TYR A 1 113 ? -4.080 6.950 13.686 1.00 87.06 113 TYR A O 1
ATOM 832 N N . ILE A 1 114 ? -4.640 5.045 12.635 1.00 89.25 114 ILE A N 1
ATOM 833 C CA . ILE A 1 114 ? -3.455 4.968 11.788 1.00 89.25 114 ILE A CA 1
ATOM 834 C C . ILE A 1 114 ? -3.894 4.693 10.354 1.00 89.25 114 ILE A C 1
ATOM 836 O O . ILE A 1 114 ? -4.729 3.817 10.098 1.00 89.25 114 ILE A O 1
ATOM 840 N N . VAL A 1 115 ? -3.330 5.441 9.416 1.00 85.75 115 VAL A N 1
ATOM 841 C CA . VAL A 1 115 ? -3.401 5.107 7.994 1.00 85.75 115 VAL A CA 1
ATOM 842 C C . VAL A 1 115 ? -2.333 4.060 7.746 1.00 85.75 115 VAL A C 1
ATOM 844 O O . VAL A 1 115 ? -1.179 4.278 8.098 1.00 85.75 115 VAL A O 1
ATOM 847 N N . ILE A 1 116 ? -2.703 2.919 7.173 1.00 82.88 116 ILE A N 1
ATOM 848 C CA . ILE A 1 116 ? -1.776 1.826 6.897 1.00 82.88 116 ILE A CA 1
ATOM 849 C C . ILE A 1 116 ? -1.790 1.444 5.425 1.00 82.88 116 ILE A C 1
ATOM 851 O O . ILE A 1 116 ? -2.845 1.248 4.819 1.00 82.88 116 ILE A O 1
ATOM 855 N N . TYR A 1 117 ? -0.604 1.276 4.867 1.00 78.50 117 TYR A N 1
ATOM 856 C CA . TYR A 1 117 ? -0.377 0.736 3.545 1.00 78.50 117 TYR A CA 1
ATOM 857 C C . TYR A 1 117 ? 0.295 -0.629 3.663 1.00 78.50 117 TYR A C 1
ATOM 859 O O . TYR A 1 117 ? 1.248 -0.807 4.422 1.00 78.50 117 TYR A O 1
ATOM 867 N N . VAL A 1 118 ? -0.250 -1.614 2.950 1.00 79.12 118 VAL A N 1
ATOM 868 C CA . VAL A 1 118 ? 0.244 -2.992 2.992 1.00 79.12 118 VAL A CA 1
ATOM 869 C C . VAL A 1 118 ? 0.950 -3.278 1.683 1.00 79.12 118 VAL A C 1
ATOM 871 O O . VAL A 1 118 ? 0.301 -3.500 0.665 1.00 79.12 118 VAL A O 1
ATOM 874 N N . LEU A 1 119 ? 2.274 -3.299 1.728 1.00 75.00 119 LEU A N 1
ATOM 875 C CA . LEU A 1 119 ? 3.093 -3.743 0.614 1.00 75.00 119 LEU A CA 1
ATOM 876 C C . LEU A 1 119 ? 3.064 -5.272 0.559 1.00 75.00 119 LEU A C 1
ATOM 878 O O . LEU A 1 119 ? 3.312 -5.928 1.580 1.00 75.00 119 LEU A O 1
ATOM 882 N N . PRO A 1 120 ? 2.718 -5.861 -0.598 1.00 70.44 120 PRO A N 1
ATOM 883 C CA . PRO A 1 120 ? 2.653 -7.305 -0.728 1.00 70.44 120 PRO A CA 1
ATOM 884 C C . PRO A 1 120 ? 4.047 -7.938 -0.578 1.00 70.44 120 PRO A C 1
ATOM 886 O O . PRO A 1 120 ? 5.053 -7.277 -0.824 1.00 70.44 120 PRO A O 1
ATOM 889 N N . PRO A 1 121 ? 4.109 -9.233 -0.220 1.00 71.00 121 PRO A N 1
ATOM 890 C CA . PRO A 1 121 ? 5.315 -10.040 -0.3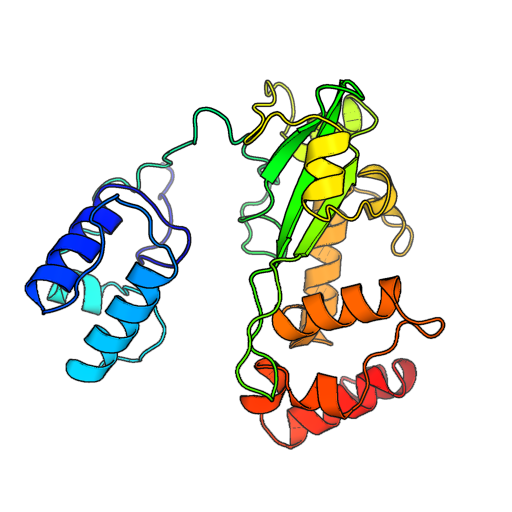54 1.00 71.00 121 PRO A CA 1
ATOM 891 C C . PRO A 1 121 ? 5.918 -9.956 -1.756 1.00 71.00 121 PRO A C 1
ATOM 893 O O . PRO A 1 121 ? 5.196 -10.049 -2.750 1.00 71.00 121 PRO A O 1
ATOM 896 N N . VAL A 1 122 ? 7.239 -9.884 -1.810 1.00 68.38 122 VAL A N 1
ATOM 897 C CA . VAL A 1 122 ? 8.057 -9.822 -3.022 1.00 68.38 122 VAL A CA 1
ATOM 898 C C . VAL A 1 122 ? 8.920 -11.073 -3.101 1.00 68.38 122 VAL A C 1
ATOM 900 O O . VAL A 1 122 ? 9.445 -11.543 -2.088 1.00 68.38 122 VAL A O 1
ATOM 903 N N . GLU A 1 123 ? 9.063 -11.628 -4.302 1.00 64.44 123 GLU A N 1
ATOM 904 C CA . GLU A 1 123 ? 9.919 -12.787 -4.541 1.00 64.44 123 GLU A CA 1
ATOM 905 C C . GLU A 1 123 ? 11.393 -12.361 -4.575 1.00 64.44 123 GLU A C 1
ATOM 907 O O . GLU A 1 123 ? 11.805 -11.496 -5.345 1.00 64.44 123 GLU A O 1
ATOM 912 N N . LYS A 1 124 ? 12.212 -12.974 -3.725 1.00 65.00 124 LYS A N 1
ATOM 913 C CA . LYS A 1 124 ? 13.660 -12.778 -3.671 1.00 65.00 124 LYS A CA 1
ATOM 914 C C . LYS A 1 124 ? 14.356 -13.577 -4.780 1.00 65.00 124 LYS A C 1
ATOM 916 O O . LYS A 1 124 ? 13.819 -14.582 -5.246 1.00 65.00 124 LYS A O 1
ATOM 921 N N . PRO A 1 125 ? 15.611 -13.236 -5.140 1.00 58.12 125 PRO A N 1
ATOM 922 C CA . PRO A 1 125 ? 16.377 -13.973 -6.153 1.00 58.12 125 PRO A CA 1
ATOM 923 C C . PRO A 1 125 ? 16.570 -15.473 -5.873 1.00 58.12 125 PRO A C 1
ATOM 925 O O . PRO A 1 125 ? 16.830 -16.243 -6.796 1.00 58.12 125 PRO A O 1
ATOM 928 N N . ASP A 1 126 ? 16.466 -15.897 -4.611 1.00 69.69 126 ASP A N 1
ATOM 929 C CA . ASP A 1 126 ? 16.540 -17.303 -4.198 1.00 69.69 126 ASP A CA 1
ATOM 930 C C . ASP A 1 126 ? 15.188 -18.047 -4.274 1.00 69.69 126 ASP A C 1
ATOM 932 O O . ASP A 1 126 ? 15.116 -19.224 -3.913 1.00 69.69 126 ASP A O 1
ATOM 936 N N . GLY A 1 127 ? 14.133 -17.382 -4.758 1.00 65.25 127 GLY A N 1
ATOM 937 C CA . GLY A 1 127 ? 12.771 -17.905 -4.888 1.00 65.25 127 GLY A CA 1
ATOM 938 C C . GLY A 1 127 ? 11.956 -17.884 -3.591 1.00 65.25 127 GLY A C 1
ATOM 939 O O . GLY A 1 127 ? 10.857 -18.438 -3.549 1.00 65.25 127 GLY A O 1
ATOM 940 N N . THR A 1 128 ? 12.476 -17.299 -2.506 1.00 75.19 128 THR A N 1
ATOM 941 C CA . THR A 1 128 ? 11.713 -17.105 -1.262 1.00 75.19 128 THR A CA 1
ATOM 942 C C . THR A 1 128 ? 10.917 -15.802 -1.297 1.00 75.19 128 THR A C 1
ATOM 944 O O . THR A 1 128 ? 11.314 -14.858 -1.964 1.00 75.19 128 THR A O 1
ATOM 947 N N . MET A 1 129 ? 9.799 -15.712 -0.571 1.00 71.12 129 MET A N 1
ATOM 948 C CA . MET A 1 129 ? 9.032 -14.462 -0.472 1.00 71.12 129 MET A CA 1
ATOM 949 C C . MET A 1 129 ? 9.479 -13.647 0.749 1.00 71.12 129 MET A C 1
ATOM 951 O O . MET A 1 129 ? 9.806 -14.215 1.795 1.00 71.12 129 MET A O 1
ATOM 955 N N . THR A 1 130 ? 9.481 -12.320 0.641 1.00 70.56 130 THR A N 1
ATOM 956 C CA . THR A 1 130 ? 9.509 -11.428 1.809 1.00 70.56 130 THR A CA 1
ATOM 957 C C . THR A 1 130 ? 8.201 -11.545 2.597 1.00 70.56 130 THR A C 1
ATOM 959 O O . THR A 1 130 ? 7.178 -11.992 2.082 1.00 70.56 130 THR A O 1
ATOM 962 N N . GLU A 1 131 ? 8.213 -11.144 3.865 1.00 74.81 131 GLU A N 1
ATOM 963 C CA . GLU A 1 131 ? 6.960 -10.863 4.572 1.00 74.81 131 GLU A CA 1
ATOM 964 C C . GLU A 1 131 ? 6.332 -9.577 4.002 1.00 74.81 131 GLU A C 1
ATOM 966 O O . GLU A 1 131 ? 7.061 -8.729 3.471 1.00 74.81 131 GLU A O 1
ATOM 971 N N . PRO A 1 132 ? 5.001 -9.395 4.087 1.00 78.12 132 PRO A N 1
ATOM 972 C CA . PRO A 1 132 ? 4.387 -8.123 3.732 1.00 78.12 132 PRO A CA 1
ATOM 973 C C . PRO A 1 132 ? 4.935 -7.016 4.631 1.00 78.12 132 PRO A C 1
ATOM 975 O O . PRO A 1 132 ? 5.108 -7.215 5.836 1.00 78.12 132 PRO A O 1
ATOM 978 N N . LEU A 1 133 ? 5.165 -5.841 4.052 1.00 77.31 133 LEU A N 1
ATOM 979 C CA . LEU A 1 133 ? 5.582 -4.672 4.816 1.00 77.31 133 LEU A CA 1
ATOM 980 C C . LEU A 1 133 ? 4.381 -3.774 5.089 1.00 77.31 133 LEU A C 1
ATOM 982 O O . LEU A 1 133 ? 3.541 -3.542 4.221 1.00 77.31 133 LEU A O 1
ATOM 986 N N . TYR A 1 134 ? 4.300 -3.272 6.314 1.00 84.62 134 TYR A N 1
ATOM 987 C CA . TYR A 1 134 ? 3.208 -2.426 6.764 1.00 84.62 134 TYR A CA 1
ATOM 988 C C . TYR A 1 134 ? 3.750 -1.031 7.051 1.00 84.62 134 TYR A C 1
ATOM 990 O O . TYR A 1 134 ? 4.368 -0.805 8.087 1.00 84.62 134 TYR A O 1
ATOM 998 N N . GLN A 1 135 ? 3.520 -0.103 6.133 1.00 83.88 135 GLN A N 1
ATOM 999 C CA . GLN A 1 135 ? 3.864 1.300 6.315 1.00 83.88 135 GLN A CA 1
ATOM 1000 C C . GLN A 1 135 ? 2.680 2.025 6.953 1.00 83.88 135 GLN A C 1
ATOM 1002 O O . GLN A 1 135 ? 1.548 1.826 6.515 1.00 83.88 135 GLN A O 1
ATOM 1007 N N . SER A 1 136 ? 2.907 2.854 7.969 1.00 87.62 136 SER A N 1
ATOM 1008 C CA . SER A 1 136 ? 1.830 3.611 8.604 1.00 87.62 136 SER A CA 1
ATOM 1009 C C . SER A 1 136 ? 2.169 5.065 8.888 1.00 87.62 136 SER A C 1
ATOM 1011 O O . SER A 1 136 ? 3.333 5.403 9.080 1.00 87.62 136 SER A O 1
ATOM 1013 N N . TRP A 1 137 ? 1.114 5.868 9.020 1.00 88.88 137 TRP A N 1
ATOM 1014 C CA . TRP A 1 137 ? 1.145 7.231 9.545 1.00 88.88 137 TRP A CA 1
ATOM 1015 C C . TRP A 1 137 ? 0.061 7.402 10.604 1.00 88.88 137 TRP A C 1
ATOM 1017 O O . TRP A 1 137 ? -1.060 6.898 10.451 1.00 88.88 137 TRP A O 1
ATOM 1027 N N . THR A 1 138 ? 0.390 8.100 11.684 1.00 90.50 138 THR A N 1
ATOM 1028 C CA . THR A 1 138 ? -0.542 8.379 12.777 1.00 90.50 138 THR A CA 1
ATOM 1029 C C . THR A 1 138 ? -1.505 9.492 12.387 1.00 90.50 138 THR A C 1
ATOM 1031 O O . THR A 1 138 ? -1.099 10.528 11.876 1.00 90.50 138 THR A O 1
ATOM 1034 N N . VAL A 1 139 ? -2.789 9.314 12.682 1.00 87.12 139 VAL A N 1
ATOM 1035 C CA . VAL A 1 139 ? -3.771 10.401 12.636 1.00 87.12 139 VAL A CA 1
ATOM 1036 C C . VAL A 1 139 ? -3.737 11.110 13.989 1.00 87.12 139 VAL A C 1
ATOM 1038 O O . VAL A 1 139 ? -4.201 10.557 14.992 1.00 87.12 139 VAL A O 1
ATOM 1041 N N . GLU A 1 140 ? -3.133 12.296 14.041 1.00 85.62 140 GLU A N 1
ATOM 1042 C CA . GLU A 1 140 ? -2.828 12.979 15.305 1.00 85.62 140 GLU A CA 1
ATOM 1043 C C . GLU A 1 140 ? -3.928 13.944 15.758 1.00 85.62 140 GLU A C 1
ATOM 1045 O O . GLU A 1 140 ? -4.061 14.209 16.958 1.00 85.62 140 GLU A O 1
ATOM 1050 N N . SER A 1 141 ? -4.753 14.423 14.826 1.00 84.62 141 SER A N 1
ATOM 1051 C CA . SER A 1 141 ? -5.822 15.386 15.089 1.00 84.62 141 SER A CA 1
ATOM 1052 C C . SER A 1 141 ? -7.144 15.045 14.390 1.00 84.62 141 SER A C 1
ATOM 1054 O O . SER A 1 141 ? -7.206 14.220 13.477 1.00 84.62 141 SER A O 1
ATOM 1056 N N . ASP A 1 142 ? -8.225 15.708 14.817 1.00 81.00 142 ASP A N 1
ATOM 1057 C CA . ASP A 1 142 ? -9.525 15.629 14.136 1.00 81.00 142 ASP A CA 1
ATOM 1058 C C . ASP A 1 142 ? -9.447 16.203 12.707 1.00 81.00 142 ASP A C 1
ATOM 1060 O O . ASP A 1 142 ? -10.148 15.725 11.821 1.00 81.00 142 ASP A O 1
ATOM 1064 N N . GLU A 1 143 ? -8.566 17.179 12.463 1.00 80.38 143 GLU A N 1
ATOM 1065 C CA . GLU A 1 143 ? -8.311 17.740 11.129 1.00 80.38 143 GLU A CA 1
ATOM 1066 C C . GLU A 1 143 ? -7.662 16.700 10.205 1.00 80.38 143 GLU A C 1
ATOM 1068 O O . GLU A 1 143 ? -8.132 16.495 9.086 1.00 80.38 143 GLU A O 1
ATOM 1073 N N . ASP A 1 144 ? -6.663 15.961 10.696 1.00 79.19 144 ASP A N 1
ATOM 1074 C CA . ASP A 1 144 ? -6.045 14.858 9.945 1.00 79.19 144 ASP A CA 1
ATOM 1075 C C . ASP A 1 144 ? -7.047 13.736 9.689 1.00 79.19 144 ASP A C 1
ATOM 1077 O O . ASP A 1 144 ? -7.066 13.113 8.628 1.00 79.19 144 ASP A O 1
ATOM 1081 N N . LEU A 1 145 ? -7.909 13.463 10.668 1.00 76.75 145 LEU A N 1
ATOM 1082 C CA . LEU A 1 145 ? -8.951 12.463 10.522 1.00 76.75 145 LEU A CA 1
ATOM 1083 C C . LEU A 1 145 ? -9.944 12.877 9.433 1.00 76.75 145 LEU A C 1
ATOM 1085 O O . LEU A 1 145 ? -10.296 12.047 8.599 1.00 76.75 145 LEU A O 1
ATOM 1089 N N . GLU A 1 146 ? -10.365 14.141 9.403 1.00 75.38 146 GLU A N 1
ATOM 1090 C CA . GLU A 1 146 ? -11.210 14.688 8.340 1.00 75.38 146 GLU A CA 1
ATOM 1091 C C . GLU A 1 146 ? -10.518 14.664 6.972 1.00 75.38 146 GLU A C 1
ATOM 1093 O O . GLU A 1 146 ? -11.183 14.354 5.981 1.00 75.38 146 GLU A O 1
ATOM 1098 N N . ALA A 1 147 ? -9.210 14.923 6.905 1.00 71.56 147 ALA A N 1
ATOM 1099 C CA . ALA A 1 147 ? -8.416 14.781 5.683 1.00 71.56 147 ALA A CA 1
ATOM 1100 C C . ALA A 1 147 ? -8.438 13.331 5.166 1.00 71.56 147 ALA A C 1
ATOM 1102 O O . ALA A 1 147 ? -8.678 13.069 3.987 1.00 71.56 147 ALA A O 1
ATOM 1103 N N . VAL A 1 148 ? -8.292 12.361 6.075 1.00 70.81 148 VAL A N 1
ATOM 1104 C CA . VAL A 1 148 ? -8.340 10.930 5.753 1.00 70.81 148 VAL A CA 1
ATOM 1105 C C . VAL A 1 148 ? -9.748 10.500 5.344 1.00 70.81 148 VAL A C 1
ATOM 1107 O O . VAL A 1 148 ? -9.962 10.005 4.240 1.00 70.81 148 VAL A O 1
ATOM 1110 N N . VAL A 1 149 ? -10.740 10.621 6.227 1.00 66.81 149 VAL A N 1
ATOM 1111 C CA . VAL A 1 149 ? -12.059 10.004 6.009 1.00 66.81 149 VAL A CA 1
ATOM 1112 C C . VAL A 1 149 ? -13.036 10.903 5.255 1.00 66.81 149 VAL A C 1
ATOM 1114 O O . VAL A 1 149 ? -14.011 10.403 4.684 1.00 66.81 149 VAL A O 1
ATOM 1117 N N . GLY A 1 150 ? -12.757 12.198 5.161 1.00 62.62 150 GLY A N 1
ATOM 1118 C CA . GLY A 1 150 ? -13.651 13.224 4.641 1.00 62.62 150 GLY A CA 1
ATOM 1119 C C . GLY A 1 150 ? -14.513 13.863 5.740 1.00 62.62 150 GLY A C 1
ATOM 1120 O O . GLY A 1 150 ? -14.762 13.244 6.778 1.00 62.62 150 GLY A O 1
ATOM 1121 N N . PRO A 1 151 ? -15.030 15.081 5.498 1.00 57.69 151 PRO A N 1
ATOM 1122 C CA . PRO A 1 151 ? -15.814 15.822 6.483 1.00 57.69 151 PRO A CA 1
ATOM 1123 C C . PRO A 1 151 ? -17.100 15.074 6.858 1.00 57.69 151 PRO A C 1
ATOM 1125 O O . PRO A 1 151 ? -17.705 14.401 6.016 1.00 57.69 151 PRO A O 1
ATOM 1128 N N . ASP A 1 152 ? -17.518 15.211 8.119 1.00 56.03 152 ASP A N 1
ATOM 1129 C CA . ASP A 1 152 ? -18.746 14.631 8.688 1.00 56.03 152 ASP A CA 1
ATOM 1130 C C . ASP A 1 152 ? -18.850 13.091 8.612 1.00 56.03 152 ASP A C 1
ATOM 1132 O O . ASP A 1 152 ? -19.922 12.519 8.853 1.00 56.03 152 ASP A O 1
ATOM 1136 N N . LYS A 1 153 ? -17.761 12.382 8.283 1.00 59.84 153 LYS A N 1
ATOM 1137 C CA . LYS A 1 153 ? -17.743 10.917 8.301 1.00 59.84 153 LYS A CA 1
ATOM 1138 C C . LYS A 1 153 ? -17.366 10.400 9.683 1.00 59.84 153 LYS A C 1
ATOM 1140 O O . LYS A 1 153 ? -16.349 10.777 10.250 1.00 59.84 153 LYS A O 1
ATOM 1145 N N . ASN A 1 154 ? -18.142 9.438 10.182 1.00 58.12 154 ASN A N 1
ATOM 1146 C CA . ASN A 1 154 ? -17.684 8.616 11.295 1.00 58.12 154 ASN A CA 1
ATOM 1147 C C . ASN A 1 154 ? -16.607 7.656 10.772 1.00 58.12 154 ASN A C 1
ATOM 1149 O O . ASN A 1 154 ? -16.920 6.848 9.888 1.00 58.12 154 ASN A O 1
ATOM 1153 N N . PRO A 1 155 ? -15.369 7.711 11.289 1.00 67.31 155 PRO A N 1
ATOM 1154 C CA . PRO A 1 155 ? -14.346 6.759 10.898 1.00 67.31 155 PRO A CA 1
ATOM 1155 C C . PRO A 1 155 ? -14.770 5.348 11.295 1.00 67.31 155 PRO A C 1
ATOM 1157 O O . PRO A 1 155 ? -15.328 5.111 12.368 1.00 67.31 155 PRO A O 1
ATOM 1160 N N . ILE A 1 156 ? -14.483 4.400 10.415 1.00 63.47 156 ILE A N 1
ATOM 1161 C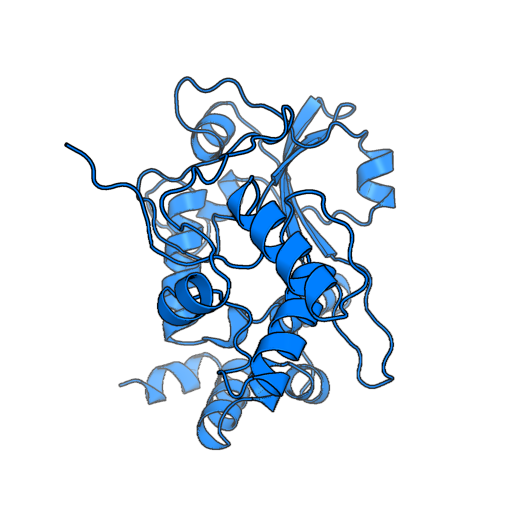 CA . ILE A 1 156 ? -14.639 2.979 10.688 1.00 63.47 156 ILE A CA 1
ATOM 1162 C C . ILE A 1 156 ? -13.235 2.381 10.554 1.00 63.47 156 ILE A C 1
ATOM 1164 O O . ILE A 1 156 ? -12.536 2.671 9.589 1.00 63.47 156 ILE A O 1
ATOM 1168 N N . ALA A 1 157 ? -12.762 1.619 11.537 1.00 67.94 157 ALA A N 1
ATOM 1169 C CA . ALA A 1 157 ? -11.430 1.016 11.469 1.00 67.94 157 ALA A CA 1
ATOM 1170 C C . ALA A 1 157 ? -11.488 -0.415 10.926 1.00 67.94 157 ALA A C 1
ATOM 1172 O O . ALA A 1 157 ? -12.180 -1.266 11.486 1.00 67.94 157 ALA A O 1
ATOM 1173 N N . ALA A 1 158 ? -10.746 -0.697 9.848 1.00 66.50 158 ALA A N 1
ATOM 1174 C CA . ALA A 1 158 ? -10.708 -2.017 9.210 1.00 66.50 158 ALA A CA 1
ATOM 1175 C C . ALA A 1 158 ? -10.180 -3.081 10.174 1.00 66.50 158 ALA A C 1
ATOM 1177 O O . ALA A 1 158 ? -10.541 -4.253 10.101 1.00 66.50 158 ALA A O 1
ATOM 1178 N N . LYS A 1 159 ? -9.303 -2.658 11.087 1.00 76.81 159 LYS A N 1
ATOM 1179 C CA . LYS A 1 159 ? -8.854 -3.445 12.224 1.00 76.81 159 LYS A CA 1
ATOM 1180 C C . LYS A 1 159 ? -8.746 -2.561 13.448 1.00 76.81 159 LYS A C 1
ATOM 1182 O O . LYS A 1 159 ? -8.327 -1.409 13.356 1.00 76.81 159 LYS A O 1
ATOM 1187 N N . THR A 1 160 ? -9.047 -3.151 14.592 1.00 83.62 160 THR A N 1
ATOM 1188 C CA . THR A 1 160 ? -8.668 -2.616 15.893 1.00 83.62 160 THR A CA 1
ATOM 1189 C C . THR A 1 160 ? -7.655 -3.565 16.502 1.00 83.62 160 THR A C 1
ATOM 1191 O O . THR A 1 160 ? -7.952 -4.746 16.670 1.00 83.62 160 THR A O 1
ATOM 1194 N N . LEU A 1 161 ? -6.463 -3.052 16.778 1.00 87.50 161 LEU A N 1
ATOM 1195 C CA . LEU A 1 161 ? -5.337 -3.794 17.338 1.00 87.50 161 LEU A CA 1
ATOM 1196 C C . LEU A 1 161 ? -4.763 -3.004 18.516 1.00 87.50 161 LEU A C 1
ATOM 1198 O O . LEU A 1 161 ? -5.093 -1.839 18.720 1.00 87.50 161 LEU A O 1
ATOM 1202 N N . THR A 1 162 ? -3.939 -3.634 19.333 1.00 89.56 162 THR A N 1
ATOM 1203 C CA . THR A 1 162 ? -3.115 -2.966 20.348 1.00 89.56 162 THR A CA 1
ATOM 1204 C C . THR A 1 162 ? -1.774 -2.542 19.746 1.00 89.56 162 THR A C 1
ATOM 1206 O O . THR A 1 162 ? -1.312 -3.145 18.775 1.00 89.56 162 THR A O 1
ATOM 1209 N N . THR A 1 163 ? -1.091 -1.561 20.347 1.00 88.31 163 THR A N 1
ATOM 1210 C CA . THR A 1 163 ? 0.286 -1.198 19.953 1.00 88.31 163 THR A CA 1
ATOM 1211 C C . THR A 1 163 ? 1.226 -2.412 19.923 1.00 88.31 163 THR A C 1
ATOM 1213 O O . THR A 1 163 ? 2.088 -2.505 19.051 1.00 88.31 163 THR A O 1
ATOM 1216 N N . GLU A 1 164 ? 1.057 -3.370 20.844 1.00 87.88 164 GLU A N 1
ATOM 1217 C CA . GLU A 1 164 ? 1.870 -4.594 20.896 1.00 87.88 164 GLU A CA 1
ATOM 1218 C C . GLU A 1 164 ? 1.625 -5.492 19.675 1.00 87.88 164 GLU A C 1
ATOM 1220 O O . GLU A 1 164 ? 2.579 -5.950 19.052 1.00 87.88 164 GLU A O 1
ATOM 1225 N N . GLU A 1 165 ? 0.365 -5.685 19.276 1.00 88.00 165 GLU A N 1
ATOM 1226 C CA . GLU A 1 165 ? 0.015 -6.451 18.073 1.00 88.00 165 GLU A CA 1
ATOM 1227 C C . GLU A 1 165 ? 0.519 -5.774 16.793 1.00 88.00 165 GLU A C 1
ATOM 1229 O O . GLU A 1 165 ? 1.054 -6.450 15.917 1.00 88.00 165 GLU A O 1
ATOM 1234 N N . LEU A 1 166 ? 0.407 -4.444 16.694 1.00 86.88 166 LEU A N 1
ATOM 1235 C CA . LEU A 1 166 ? 0.945 -3.673 15.566 1.00 86.88 166 LEU A CA 1
ATOM 1236 C C . LEU A 1 166 ? 2.471 -3.806 15.476 1.00 86.88 166 LEU A C 1
ATOM 1238 O O . LEU A 1 166 ? 3.014 -4.060 14.402 1.00 86.88 166 LEU A O 1
ATOM 1242 N N . THR A 1 167 ? 3.159 -3.716 16.614 1.00 84.38 167 THR A N 1
ATOM 1243 C CA . THR A 1 167 ? 4.614 -3.904 16.686 1.00 84.38 167 THR A CA 1
ATOM 1244 C C . THR A 1 167 ? 5.005 -5.325 16.282 1.00 84.38 167 THR A C 1
ATOM 1246 O O . THR A 1 167 ? 5.929 -5.515 15.497 1.00 84.38 167 THR A O 1
ATOM 1249 N N . ALA A 1 168 ? 4.279 -6.337 16.767 1.00 82.38 168 ALA A N 1
ATOM 1250 C CA . ALA A 1 168 ? 4.528 -7.738 16.434 1.00 82.38 168 ALA A CA 1
ATOM 1251 C C . ALA A 1 168 ? 4.287 -8.053 14.948 1.00 82.38 168 ALA A C 1
ATOM 1253 O O . ALA A 1 168 ? 4.926 -8.949 14.401 1.00 82.38 168 ALA A O 1
ATOM 1254 N N . MET A 1 169 ? 3.393 -7.312 14.287 1.00 84.19 169 MET A N 1
ATOM 1255 C CA . MET A 1 169 ? 3.176 -7.385 12.840 1.00 84.19 169 MET A CA 1
ATOM 1256 C C . MET A 1 169 ? 4.281 -6.704 12.018 1.00 84.19 169 MET A C 1
ATOM 1258 O O . MET A 1 169 ? 4.266 -6.820 10.795 1.00 84.19 169 MET A O 1
ATOM 1262 N N . GLY A 1 170 ? 5.218 -5.997 12.657 1.00 83.06 170 GLY A N 1
ATOM 1263 C CA . GLY A 1 170 ? 6.246 -5.227 11.961 1.00 83.06 170 GLY A CA 1
ATOM 1264 C C . GLY A 1 170 ? 5.695 -3.969 11.292 1.00 83.06 170 GLY A C 1
ATOM 1265 O O . GLY A 1 170 ? 6.175 -3.589 10.228 1.00 83.06 170 GLY A O 1
ATOM 1266 N N . VAL A 1 171 ? 4.666 -3.341 11.875 1.00 85.69 171 VAL A N 1
ATOM 1267 C CA . VAL A 1 171 ? 4.170 -2.043 11.400 1.00 85.69 171 VAL A CA 1
ATOM 1268 C C . VAL A 1 171 ? 5.226 -0.971 11.645 1.00 85.69 171 VAL A C 1
ATOM 1270 O O . VAL A 1 171 ? 5.689 -0.782 12.769 1.00 85.69 171 VAL A O 1
ATOM 1273 N N . VAL A 1 172 ? 5.595 -0.272 10.577 1.00 80.50 172 VAL A N 1
ATOM 1274 C CA . VAL A 1 172 ? 6.614 0.772 10.567 1.00 80.50 172 VAL A CA 1
ATOM 1275 C C . VAL A 1 172 ? 5.913 2.114 10.476 1.00 80.50 172 VAL A C 1
ATOM 1277 O O . VAL A 1 172 ? 5.267 2.411 9.471 1.00 80.50 172 VAL A O 1
ATOM 1280 N N . ASN A 1 173 ? 6.034 2.920 11.530 1.00 84.50 173 ASN A N 1
ATOM 1281 C CA . ASN A 1 173 ? 5.450 4.252 11.563 1.00 84.50 173 ASN A CA 1
ATOM 1282 C C . ASN A 1 173 ? 6.423 5.290 10.996 1.00 84.50 173 ASN A C 1
ATOM 1284 O O . ASN A 1 173 ? 7.562 5.375 11.452 1.00 84.50 173 ASN A O 1
ATOM 1288 N N . PHE A 1 174 ? 5.953 6.072 10.029 1.00 78.69 174 PHE A N 1
ATOM 1289 C CA . PHE A 1 174 ? 6.721 7.102 9.333 1.00 78.69 174 PHE A CA 1
ATOM 1290 C C . PHE A 1 174 ? 6.395 8.527 9.793 1.00 78.69 174 PHE A C 1
ATOM 1292 O O . PHE A 1 174 ? 6.911 9.463 9.195 1.00 78.69 174 PHE A O 1
ATOM 1299 N N . GLY A 1 175 ? 5.585 8.689 10.843 1.00 84.50 175 GLY A N 1
ATOM 1300 C CA . GLY A 1 175 ? 5.258 9.992 11.429 1.00 84.50 175 GLY A CA 1
ATOM 1301 C C . GLY A 1 175 ? 3.757 10.257 11.456 1.00 84.50 175 GLY A C 1
ATOM 1302 O O . GLY A 1 175 ? 2.947 9.326 11.364 1.00 84.50 175 GLY A O 1
ATOM 1303 N N . GLY A 1 176 ? 3.383 11.522 11.606 1.00 83.38 176 GLY A N 1
ATOM 1304 C CA . GLY A 1 176 ? 1.997 11.967 11.491 1.00 83.38 176 GLY A CA 1
ATOM 1305 C C . GLY A 1 176 ? 1.501 12.033 10.040 1.00 83.38 176 GLY A C 1
ATOM 1306 O O . GLY A 1 176 ? 2.279 12.094 9.088 1.00 83.38 176 GLY A O 1
ATOM 1307 N N . VAL A 1 177 ? 0.181 11.999 9.847 1.00 78.50 177 VAL A N 1
ATOM 1308 C CA . VAL A 1 177 ? -0.454 12.261 8.541 1.00 78.50 177 VAL A CA 1
ATOM 1309 C C . VAL A 1 177 ? -0.167 13.688 8.068 1.00 78.50 177 VAL A C 1
ATOM 1311 O O . VAL A 1 177 ? -0.053 13.918 6.868 1.00 78.50 177 VAL A O 1
ATOM 1314 N N . ASP A 1 178 ? 0.003 14.636 8.983 1.00 74.62 178 ASP A N 1
ATOM 1315 C CA . ASP A 1 178 ? 0.398 16.013 8.696 1.00 74.62 178 ASP A CA 1
ATOM 1316 C C . ASP A 1 178 ? 1.817 16.114 8.107 1.00 74.62 178 ASP A C 1
ATOM 1318 O O . ASP A 1 178 ? 2.067 16.973 7.259 1.00 74.62 178 ASP A O 1
ATOM 1322 N N . GLU A 1 179 ? 2.724 15.198 8.464 1.00 71.12 179 GLU A N 1
ATOM 1323 C CA . GLU A 1 179 ? 4.080 15.120 7.898 1.00 71.12 179 GLU A CA 1
ATOM 1324 C C . GLU A 1 179 ? 4.089 14.708 6.415 1.00 71.12 179 GLU A C 1
ATOM 1326 O O . GLU A 1 179 ? 5.065 14.969 5.709 1.00 71.12 179 GLU A O 1
ATOM 1331 N N . LEU A 1 180 ? 2.986 14.157 5.887 1.00 66.81 180 LEU A N 1
ATOM 1332 C CA . LEU A 1 180 ? 2.828 13.944 4.441 1.00 66.81 180 LEU A CA 1
ATOM 1333 C C . LEU A 1 180 ? 2.825 15.271 3.654 1.00 66.81 180 LEU A C 1
ATOM 1335 O O . LEU A 1 180 ? 3.075 15.260 2.449 1.00 66.81 180 LEU A O 1
ATOM 1339 N N . ARG A 1 181 ? 2.585 16.414 4.322 1.00 55.03 181 ARG A N 1
ATOM 1340 C CA . ARG A 1 181 ? 2.575 17.766 3.731 1.00 55.03 181 ARG A CA 1
ATOM 1341 C C . ARG A 1 181 ? 3.968 18.343 3.461 1.00 55.03 181 ARG A C 1
ATOM 1343 O O . ARG A 1 181 ? 4.105 19.228 2.621 1.00 55.03 181 ARG A O 1
ATOM 1350 N N . ASP A 1 182 ? 4.995 17.904 4.187 1.00 49.41 182 ASP A N 1
ATOM 1351 C CA . ASP A 1 182 ? 6.283 18.618 4.246 1.00 49.41 182 ASP A CA 1
ATOM 1352 C C . ASP A 1 182 ? 7.214 18.349 3.046 1.00 49.41 182 ASP A C 1
ATOM 1354 O O . ASP A 1 182 ? 8.336 18.863 2.979 1.00 49.41 182 ASP A O 1
ATOM 1358 N N . TRP A 1 183 ? 6.734 17.623 2.035 1.00 43.84 183 TRP A N 1
ATOM 1359 C CA . TRP A 1 183 ? 7.411 17.514 0.749 1.00 43.84 183 TRP A CA 1
ATOM 1360 C C . TRP A 1 183 ? 7.199 18.810 -0.070 1.00 43.84 183 TRP A C 1
ATOM 1362 O O . TRP A 1 183 ? 6.119 19.093 -0.570 1.00 43.84 183 TRP A O 1
ATOM 1372 N N . GLU A 1 184 ? 8.243 19.639 -0.177 1.00 43.88 184 GLU A N 1
ATOM 1373 C CA . GLU A 1 184 ? 8.329 20.854 -1.021 1.00 43.88 184 GLU A CA 1
ATOM 1374 C C . GLU A 1 184 ? 7.374 22.042 -0.736 1.00 43.88 184 GLU A C 1
ATOM 1376 O O . GLU A 1 184 ? 7.300 22.979 -1.533 1.00 43.88 184 GLU A O 1
ATOM 1381 N N . GLY A 1 185 ? 6.736 22.112 0.437 1.00 44.62 185 GLY A N 1
ATOM 1382 C CA . GLY A 1 185 ? 6.107 23.356 0.921 1.00 44.62 185 GLY A CA 1
ATOM 1383 C C . GLY A 1 185 ? 4.820 23.754 0.188 1.00 44.62 185 GLY A C 1
ATOM 1384 O O . GLY A 1 185 ? 4.605 24.930 -0.119 1.00 44.62 185 GLY A O 1
ATOM 1385 N N . ILE A 1 186 ? 3.971 22.770 -0.095 1.00 40.50 186 ILE A N 1
ATOM 1386 C CA . ILE A 1 186 ? 2.742 22.927 -0.874 1.00 40.50 186 ILE A CA 1
ATOM 1387 C C . ILE A 1 186 ? 1.541 23.212 0.051 1.00 40.50 186 ILE A C 1
ATOM 1389 O O . ILE A 1 186 ? 1.383 22.601 1.106 1.00 40.50 186 ILE A O 1
ATOM 1393 N N . GLU A 1 187 ? 0.674 24.156 -0.340 1.00 46.12 187 GLU A N 1
ATOM 1394 C CA . GLU A 1 187 ? -0.605 24.430 0.336 1.00 46.12 187 GLU A CA 1
ATOM 1395 C C . GLU A 1 187 ? -1.689 23.446 -0.147 1.00 46.12 187 GLU A C 1
ATOM 1397 O O . GLU A 1 187 ? -2.044 23.452 -1.327 1.00 46.12 187 GLU A O 1
ATOM 1402 N N . GLY A 1 188 ? -2.256 22.630 0.749 1.00 56.97 188 GLY A N 1
ATOM 1403 C CA . GLY A 1 188 ? -3.306 21.663 0.404 1.00 56.97 188 GLY A CA 1
ATOM 1404 C C . GLY A 1 188 ? -3.578 20.628 1.500 1.00 56.97 188 GLY A C 1
ATOM 1405 O O . GLY A 1 188 ? -2.942 20.653 2.551 1.00 56.97 188 GLY A O 1
ATOM 1406 N 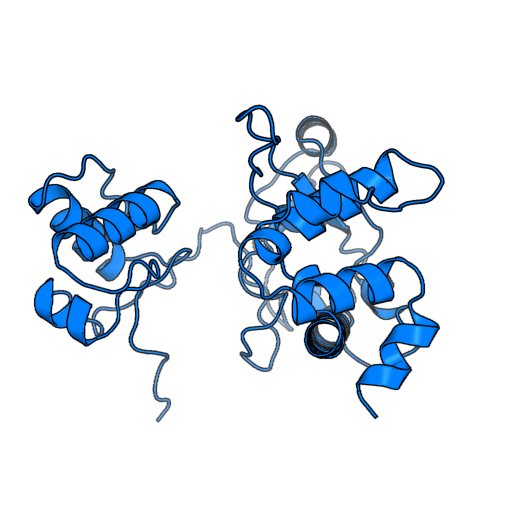N . ASP A 1 189 ? -4.540 19.734 1.252 1.00 60.22 189 ASP A N 1
ATOM 1407 C CA . ASP A 1 189 ? -4.789 18.549 2.088 1.00 60.22 189 ASP A CA 1
ATOM 1408 C C . ASP A 1 189 ? -3.574 17.600 2.006 1.00 60.22 189 ASP A C 1
ATOM 1410 O O . ASP A 1 189 ? -3.085 17.364 0.895 1.00 60.22 189 ASP A O 1
ATOM 1414 N N . PRO A 1 190 ? -3.046 17.091 3.134 1.00 61.94 190 PRO A N 1
ATOM 1415 C CA . PRO A 1 190 ? -1.774 16.367 3.167 1.00 61.94 190 PRO A CA 1
ATOM 1416 C C . PRO A 1 190 ? -1.787 15.079 2.335 1.00 61.94 190 PRO A C 1
ATOM 1418 O O . PRO A 1 190 ? -0.789 14.750 1.697 1.00 61.94 190 PRO A O 1
ATOM 1421 N N . ILE A 1 191 ? -2.919 14.375 2.279 1.00 62.53 191 ILE A N 1
ATOM 1422 C CA . ILE A 1 191 ? -3.040 13.110 1.547 1.00 62.53 191 ILE A CA 1
ATOM 1423 C C . ILE A 1 191 ? -3.216 13.378 0.057 1.00 62.53 191 ILE A C 1
ATOM 1425 O O . ILE A 1 191 ? -2.559 12.736 -0.765 1.00 62.53 191 ILE A O 1
ATOM 1429 N N . ASP A 1 192 ? -4.064 14.348 -0.293 1.00 57.53 192 ASP A N 1
ATOM 1430 C CA . ASP A 1 192 ? -4.266 14.739 -1.691 1.00 57.53 192 ASP A CA 1
ATOM 1431 C C . ASP A 1 192 ? -2.963 15.270 -2.306 1.00 57.53 192 ASP A C 1
ATOM 1433 O O . ASP A 1 192 ? -2.604 14.901 -3.425 1.00 57.53 192 ASP A O 1
ATOM 1437 N N . THR A 1 193 ? -2.231 16.098 -1.560 1.00 62.88 193 THR A N 1
ATOM 1438 C CA . THR A 1 193 ? -0.976 16.713 -2.011 1.00 62.88 193 THR A CA 1
ATOM 1439 C C . THR A 1 193 ? 0.110 15.665 -2.214 1.00 62.88 193 THR A C 1
ATOM 1441 O O . THR A 1 193 ? 0.721 15.604 -3.280 1.00 62.88 193 THR A O 1
ATOM 1444 N N . TRP A 1 194 ? 0.289 14.776 -1.236 1.00 63.22 194 TRP A N 1
ATOM 1445 C CA . TRP A 1 194 ? 1.260 13.693 -1.321 1.00 63.22 194 TRP A CA 1
ATOM 1446 C C . TRP A 1 194 ? 0.974 12.744 -2.496 1.00 63.22 194 TRP A C 1
ATOM 1448 O O . TRP A 1 194 ? 1.883 12.385 -3.247 1.00 63.22 194 TRP A O 1
ATOM 1458 N N . ALA A 1 195 ? -0.291 12.374 -2.718 1.00 61.28 195 ALA A N 1
ATOM 1459 C CA . ALA A 1 195 ? -0.665 11.508 -3.834 1.00 61.28 195 ALA A CA 1
ATOM 1460 C C . ALA A 1 195 ? -0.454 12.200 -5.199 1.00 61.28 195 ALA A C 1
ATOM 1462 O O . ALA A 1 195 ? 0.008 11.573 -6.165 1.00 61.28 195 ALA A O 1
ATOM 1463 N N . GLU A 1 196 ? -0.759 13.500 -5.294 1.00 60.53 196 GLU A N 1
ATOM 1464 C CA . GLU A 1 196 ? -0.448 14.314 -6.474 1.00 60.53 196 GLU A CA 1
ATOM 1465 C C . GLU A 1 196 ? 1.063 14.367 -6.740 1.00 60.53 196 GLU A C 1
ATOM 1467 O O . GLU A 1 196 ? 1.482 14.231 -7.892 1.00 60.53 196 GLU A O 1
ATOM 1472 N N . ASP A 1 197 ? 1.890 14.500 -5.708 1.00 64.81 197 ASP A N 1
ATOM 1473 C CA . ASP A 1 197 ? 3.345 14.555 -5.852 1.00 64.81 197 ASP A CA 1
ATOM 1474 C C . ASP A 1 197 ? 3.958 13.214 -6.226 1.00 64.81 197 ASP A C 1
ATOM 1476 O O . ASP A 1 197 ? 4.764 13.159 -7.155 1.00 64.81 197 ASP A O 1
ATOM 1480 N N . MET A 1 198 ? 3.511 12.116 -5.617 1.00 64.69 198 MET A N 1
ATOM 1481 C CA . MET A 1 198 ? 3.913 10.769 -6.030 1.00 64.69 198 MET A CA 1
ATOM 1482 C C . MET A 1 198 ? 3.580 10.506 -7.498 1.00 64.69 198 MET A C 1
ATOM 1484 O O . MET A 1 198 ? 4.352 9.867 -8.211 1.00 64.69 198 MET A O 1
ATOM 1488 N N . SER A 1 199 ? 2.481 11.065 -7.996 1.00 63.91 199 SER A N 1
ATOM 1489 C CA . SER A 1 199 ? 2.105 10.941 -9.408 1.00 63.91 199 SER A CA 1
ATOM 1490 C C . SER A 1 199 ? 2.954 11.784 -10.332 1.00 63.91 199 SER A C 1
ATOM 1492 O O . SER A 1 199 ? 3.338 11.317 -11.402 1.00 63.91 199 SER A O 1
ATOM 1494 N N . LYS A 1 200 ? 3.277 13.017 -9.932 1.00 64.75 200 LYS A N 1
ATOM 1495 C CA . LYS A 1 200 ? 4.227 13.855 -10.673 1.00 64.75 200 LYS A CA 1
ATOM 1496 C C . LYS A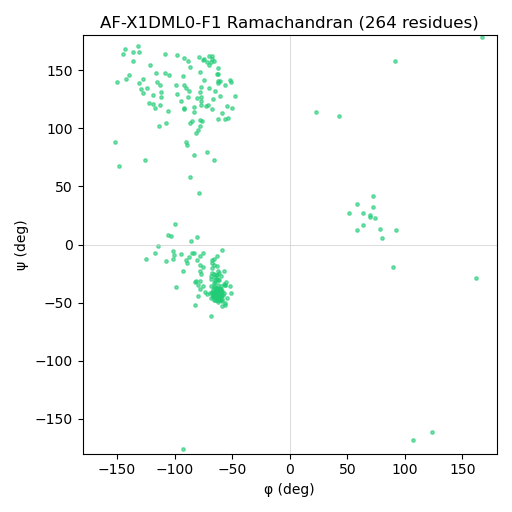 1 200 ? 5.598 13.183 -10.724 1.00 64.75 200 LYS A C 1
ATOM 1498 O O . LYS A 1 200 ? 6.201 13.126 -11.792 1.00 64.75 200 LYS A O 1
ATOM 1503 N N . LEU A 1 201 ? 6.060 12.633 -9.601 1.00 63.06 201 LEU A N 1
ATOM 1504 C CA . LEU A 1 201 ? 7.315 11.893 -9.516 1.00 63.06 201 LEU A CA 1
ATOM 1505 C C . LEU A 1 201 ? 7.275 10.628 -10.372 1.00 63.06 201 LEU A C 1
ATOM 1507 O O . LEU A 1 201 ? 8.240 10.345 -11.069 1.00 63.06 201 LEU A O 1
ATOM 1511 N N . ALA A 1 202 ? 6.159 9.904 -10.403 1.00 68.75 202 ALA A N 1
ATOM 1512 C CA . ALA A 1 202 ? 6.014 8.708 -11.224 1.00 68.75 202 ALA A CA 1
ATOM 1513 C C . ALA A 1 202 ? 6.111 8.980 -12.732 1.00 68.75 202 ALA A C 1
ATOM 1515 O O . ALA A 1 202 ? 6.518 8.100 -13.486 1.00 68.75 202 ALA A O 1
ATOM 1516 N N . VAL A 1 203 ? 5.791 10.196 -13.190 1.00 68.06 203 VAL A N 1
ATOM 1517 C CA . VAL A 1 203 ? 6.002 10.583 -14.595 1.00 68.06 203 VAL A CA 1
ATOM 1518 C C . VAL A 1 203 ? 7.491 10.576 -14.949 1.00 68.06 203 VAL A C 1
ATOM 1520 O O . VAL A 1 203 ? 7.860 10.164 -16.047 1.00 68.06 203 VAL A O 1
ATOM 1523 N N . THR A 1 204 ? 8.353 11.022 -14.035 1.00 65.25 204 THR A N 1
ATOM 1524 C CA . THR A 1 204 ? 9.805 11.116 -14.257 1.00 65.25 204 THR A CA 1
ATOM 1525 C C . THR A 1 204 ? 10.592 9.964 -13.635 1.00 65.25 204 THR A C 1
ATOM 1527 O O . THR A 1 204 ? 11.789 9.842 -13.881 1.00 65.25 204 THR A O 1
ATOM 1530 N N . ARG A 1 205 ? 9.946 9.125 -12.822 1.00 74.56 205 ARG A N 1
ATOM 1531 C CA . ARG A 1 205 ? 10.521 7.970 -12.119 1.00 74.56 205 ARG A CA 1
ATOM 1532 C C . ARG A 1 205 ? 9.461 6.873 -11.954 1.00 74.56 205 ARG A C 1
ATOM 1534 O O . ARG A 1 205 ? 9.036 6.596 -10.835 1.00 74.56 205 ARG A O 1
ATOM 1541 N N . PRO A 1 206 ? 8.997 6.233 -13.037 1.00 73.06 206 PRO A N 1
ATOM 1542 C CA . PRO A 1 206 ? 7.869 5.295 -12.983 1.00 73.06 206 PRO A CA 1
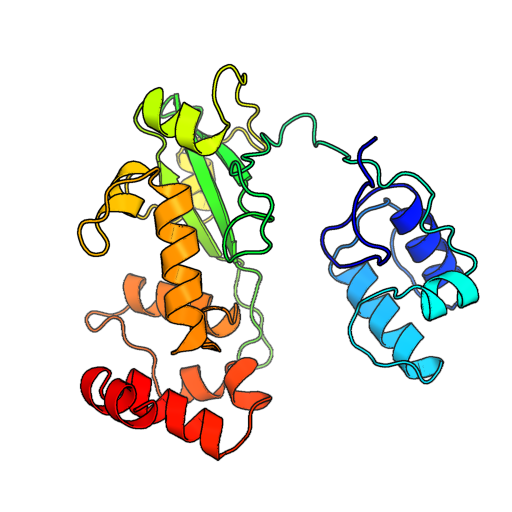ATOM 1543 C C . PRO A 1 206 ? 8.108 4.076 -12.080 1.00 73.06 206 PRO A C 1
ATOM 1545 O O . PRO A 1 206 ? 7.155 3.519 -11.542 1.00 73.06 206 PRO A O 1
ATOM 1548 N N . TRP A 1 207 ? 9.365 3.691 -11.850 1.00 80.19 207 TRP A N 1
ATOM 1549 C CA . TRP A 1 207 ? 9.732 2.596 -10.949 1.00 80.19 207 TRP A CA 1
ATOM 1550 C C . TRP A 1 207 ? 9.407 2.856 -9.472 1.00 80.19 207 TRP A C 1
ATOM 1552 O O . TRP A 1 207 ? 9.318 1.900 -8.714 1.00 80.19 207 TRP A O 1
ATOM 1562 N N . ILE A 1 208 ? 9.177 4.103 -9.034 1.00 76.44 208 ILE A N 1
ATOM 1563 C CA . ILE A 1 208 ? 8.790 4.374 -7.630 1.00 76.44 208 ILE A CA 1
ATOM 1564 C C . ILE A 1 208 ? 7.411 3.800 -7.278 1.00 76.44 208 ILE A C 1
ATOM 1566 O O . ILE A 1 208 ? 7.022 3.771 -6.112 1.00 76.44 208 ILE A O 1
ATOM 1570 N N . LEU A 1 209 ? 6.656 3.390 -8.297 1.00 75.56 209 LEU A N 1
ATOM 1571 C CA . LEU A 1 209 ? 5.351 2.757 -8.183 1.00 75.56 209 LEU A CA 1
ATOM 1572 C C . LEU A 1 209 ? 5.424 1.226 -8.204 1.00 75.56 209 LEU A C 1
ATOM 1574 O O . LEU A 1 209 ? 4.405 0.578 -7.982 1.00 75.56 209 LEU A O 1
ATOM 1578 N N . ASP A 1 210 ? 6.595 0.652 -8.488 1.00 78.44 210 ASP A N 1
ATOM 1579 C CA . ASP A 1 210 ? 6.813 -0.791 -8.443 1.00 78.44 210 ASP A CA 1
ATOM 1580 C C . ASP A 1 210 ? 6.817 -1.265 -6.977 1.00 78.44 210 ASP A C 1
ATOM 1582 O O . ASP A 1 210 ? 7.665 -0.808 -6.202 1.00 78.44 210 ASP A O 1
ATOM 1586 N N . PRO A 1 211 ? 5.914 -2.181 -6.572 1.00 75.81 211 PRO A N 1
ATOM 1587 C CA . PRO A 1 211 ? 5.881 -2.713 -5.212 1.00 75.81 211 PRO A CA 1
ATOM 1588 C C . PRO A 1 211 ? 7.205 -3.346 -4.764 1.00 75.81 211 PRO A C 1
ATOM 1590 O O . PRO A 1 211 ? 7.570 -3.214 -3.594 1.00 75.81 211 PRO A O 1
ATOM 1593 N N . GLU A 1 212 ? 7.943 -3.994 -5.676 1.00 79.88 212 GLU A N 1
ATOM 1594 C CA . GLU A 1 212 ? 9.251 -4.580 -5.360 1.00 79.88 212 GLU A CA 1
ATOM 1595 C C . GLU A 1 212 ? 10.263 -3.481 -5.029 1.00 79.88 212 GLU A C 1
ATOM 1597 O O . GLU A 1 212 ? 10.971 -3.553 -4.021 1.00 79.88 212 GLU A O 1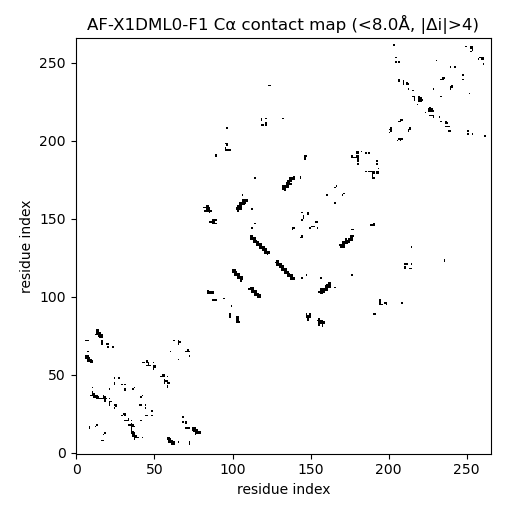
ATOM 1602 N N . TRP A 1 213 ? 10.274 -2.412 -5.828 1.00 83.62 213 TRP A N 1
ATOM 1603 C CA . TRP A 1 213 ? 11.129 -1.253 -5.592 1.00 83.62 213 TRP A CA 1
ATOM 1604 C C . TRP A 1 213 ? 10.765 -0.531 -4.289 1.00 83.62 213 TRP A C 1
ATOM 1606 O O . TRP A 1 213 ? 11.654 -0.186 -3.508 1.00 83.62 213 TRP A O 1
ATOM 1616 N N . GLN A 1 214 ? 9.471 -0.329 -4.020 1.00 78.88 214 GLN A N 1
ATOM 1617 C CA . GLN A 1 214 ? 8.978 0.318 -2.800 1.00 78.88 214 GLN A CA 1
ATOM 1618 C C . GLN A 1 214 ? 9.391 -0.449 -1.544 1.00 78.88 214 GLN A C 1
ATOM 1620 O O . GLN A 1 214 ? 9.926 0.150 -0.608 1.00 78.88 214 GLN A O 1
ATOM 1625 N N . GLN A 1 215 ? 9.195 -1.772 -1.527 1.00 77.50 215 GLN A N 1
ATOM 1626 C CA . GLN A 1 215 ? 9.564 -2.589 -0.375 1.00 77.50 215 GLN A CA 1
ATOM 1627 C C . GLN A 1 215 ? 11.073 -2.551 -0.133 1.00 77.50 215 GLN A C 1
ATOM 1629 O O . GLN A 1 215 ? 11.498 -2.306 0.994 1.00 77.50 215 GLN A O 1
ATOM 1634 N N . LEU A 1 216 ? 11.883 -2.739 -1.178 1.00 79.38 216 LEU A N 1
ATOM 1635 C CA . LEU A 1 216 ? 13.339 -2.672 -1.058 1.00 79.38 216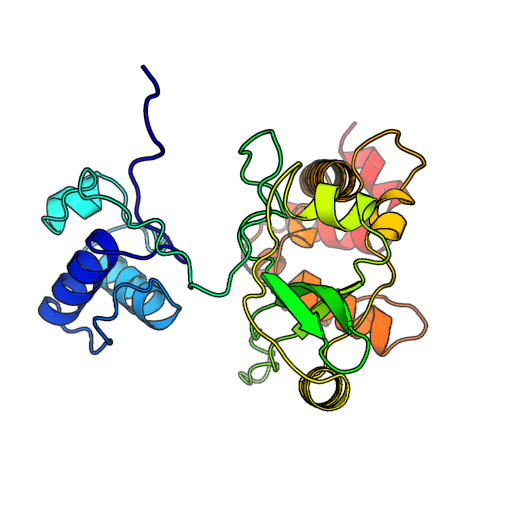 LEU A CA 1
ATOM 1636 C C . LEU A 1 216 ? 13.793 -1.296 -0.558 1.00 79.38 216 LEU A C 1
ATOM 1638 O O . LEU A 1 216 ? 14.696 -1.213 0.270 1.00 79.38 216 LEU A O 1
ATOM 1642 N N . SER A 1 217 ? 13.160 -0.218 -1.030 1.00 78.56 217 SER A N 1
ATOM 1643 C CA . SER A 1 217 ? 13.538 1.151 -0.661 1.00 78.56 217 SER A CA 1
ATOM 1644 C C . SER A 1 217 ? 13.239 1.430 0.805 1.00 78.56 217 SER A C 1
ATOM 1646 O O . SER A 1 217 ? 14.070 1.993 1.511 1.00 78.56 217 SER A O 1
ATOM 1648 N N . ILE A 1 218 ? 12.087 0.971 1.293 1.00 75.94 218 ILE A N 1
ATOM 1649 C CA . ILE A 1 218 ? 11.741 1.069 2.711 1.00 75.94 218 ILE A CA 1
ATOM 1650 C C . ILE A 1 218 ? 12.697 0.231 3.563 1.00 75.94 218 ILE A C 1
ATOM 1652 O O . ILE A 1 218 ? 13.195 0.718 4.574 1.00 75.94 218 ILE A O 1
ATOM 1656 N N . MET A 1 219 ? 13.012 -0.994 3.139 1.00 74.69 219 MET A N 1
ATOM 1657 C CA . MET A 1 219 ? 13.986 -1.833 3.838 1.00 74.69 219 MET A CA 1
ATOM 1658 C C . MET A 1 219 ? 15.364 -1.163 3.888 1.00 74.69 219 MET A C 1
ATOM 1660 O O . MET A 1 219 ? 15.991 -1.143 4.941 1.00 74.69 219 MET A O 1
ATOM 1664 N N . ALA A 1 220 ? 15.813 -0.538 2.797 1.00 75.12 220 ALA A N 1
ATOM 1665 C CA . ALA A 1 220 ? 17.062 0.217 2.782 1.00 75.12 220 ALA A CA 1
ATOM 1666 C C . ALA A 1 220 ? 17.032 1.401 3.760 1.00 75.12 220 ALA A C 1
ATOM 1668 O O . ALA A 1 220 ? 17.983 1.567 4.517 1.00 75.12 220 ALA A O 1
ATOM 1669 N N . VAL A 1 221 ? 15.941 2.175 3.806 1.00 71.88 221 VAL A N 1
ATOM 1670 C CA . VAL A 1 221 ? 15.757 3.271 4.779 1.00 71.88 221 VAL A CA 1
ATOM 1671 C C . VAL A 1 221 ? 15.811 2.764 6.224 1.00 71.88 221 VAL A C 1
ATOM 1673 O O . VAL A 1 221 ? 16.353 3.436 7.096 1.00 71.88 221 VAL A O 1
ATOM 1676 N N . MET A 1 222 ? 15.243 1.588 6.492 1.00 69.94 222 MET A N 1
ATOM 1677 C CA . MET A 1 222 ? 15.179 1.023 7.840 1.00 69.94 222 MET A CA 1
ATOM 1678 C C . MET A 1 222 ? 16.483 0.356 8.288 1.00 69.94 222 MET A C 1
ATOM 1680 O O . MET A 1 222 ? 16.801 0.371 9.476 1.00 69.94 222 MET A O 1
ATOM 1684 N N . GLU A 1 223 ? 17.206 -0.278 7.365 1.00 76.62 223 GLU A N 1
ATOM 1685 C CA . GLU A 1 223 ? 18.326 -1.169 7.684 1.00 76.62 223 GLU A CA 1
ATOM 1686 C C . GLU A 1 223 ? 19.704 -0.575 7.362 1.00 76.62 223 GLU A C 1
ATOM 1688 O O . GLU A 1 223 ? 20.712 -1.127 7.810 1.00 76.62 223 GLU A O 1
ATOM 1693 N N . ARG A 1 224 ? 19.781 0.512 6.579 1.00 75.19 224 ARG A N 1
ATOM 1694 C CA . ARG A 1 224 ? 21.045 1.052 6.046 1.00 75.19 224 ARG A CA 1
ATOM 1695 C C . ARG A 1 224 ? 21.209 2.534 6.343 1.00 75.19 224 ARG A C 1
ATOM 1697 O O . ARG A 1 224 ? 20.276 3.317 6.212 1.00 75.19 224 ARG A O 1
ATOM 1704 N N . ASP A 1 225 ? 22.447 2.926 6.631 1.00 76.88 225 ASP A N 1
ATOM 1705 C CA . ASP A 1 225 ? 22.804 4.323 6.907 1.00 76.88 225 ASP A CA 1
ATOM 1706 C C . ASP A 1 225 ? 22.695 5.233 5.670 1.00 76.88 225 ASP A C 1
ATOM 1708 O O . ASP A 1 225 ? 22.507 6.441 5.808 1.00 76.88 225 ASP A O 1
ATOM 1712 N N . ASP A 1 226 ? 22.847 4.682 4.461 1.00 74.38 226 ASP A N 1
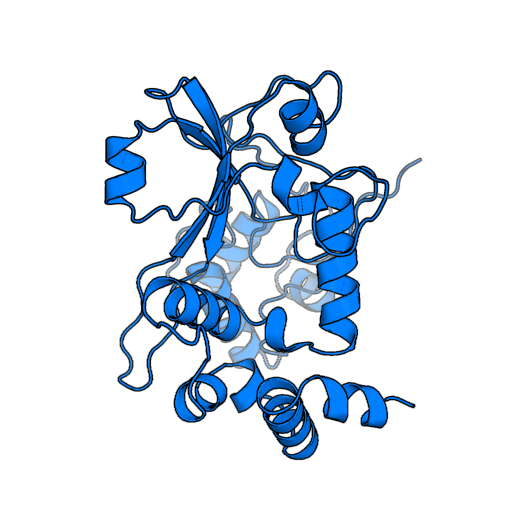ATOM 1713 C CA . ASP A 1 226 ? 22.772 5.439 3.207 1.00 74.38 226 ASP A CA 1
ATOM 1714 C C . ASP A 1 226 ? 21.357 5.505 2.617 1.00 74.38 226 ASP A C 1
ATOM 1716 O O . ASP A 1 226 ? 21.115 6.324 1.729 1.00 74.38 226 ASP A O 1
ATOM 1720 N N . ALA A 1 227 ? 20.433 4.675 3.116 1.00 74.62 227 ALA A N 1
ATOM 1721 C CA . ALA A 1 227 ? 19.082 4.511 2.593 1.00 74.62 227 ALA A CA 1
ATOM 1722 C C . ALA A 1 227 ? 19.025 4.235 1.072 1.00 74.62 227 ALA A C 1
ATOM 1724 O O . ALA A 1 227 ? 18.032 4.563 0.421 1.00 74.62 227 ALA A O 1
ATOM 1725 N N . GLN A 1 228 ? 20.078 3.644 0.487 1.00 75.44 228 GLN A N 1
ATOM 1726 C CA . GLN A 1 228 ? 20.146 3.384 -0.955 1.00 75.44 228 GLN A CA 1
ATOM 1727 C C . GLN A 1 228 ? 19.928 1.910 -1.296 1.00 75.44 228 GLN A C 1
ATOM 1729 O O . GLN A 1 228 ? 20.354 0.990 -0.588 1.00 75.44 228 GLN A O 1
ATOM 1734 N N . LEU A 1 229 ? 19.283 1.686 -2.443 1.00 77.94 229 LEU A N 1
ATOM 1735 C CA . LEU A 1 229 ? 19.222 0.372 -3.069 1.00 77.94 229 LEU A CA 1
ATOM 1736 C C . LEU A 1 229 ? 20.553 0.026 -3.725 1.00 77.94 229 LEU A C 1
ATOM 1738 O O . LEU A 1 229 ? 21.182 0.864 -4.371 1.00 77.94 229 LEU A O 1
ATOM 1742 N N . THR A 1 230 ? 20.943 -1.240 -3.626 1.00 83.44 230 THR A N 1
ATOM 1743 C CA . THR A 1 230 ? 22.060 -1.766 -4.408 1.00 83.44 230 THR A CA 1
ATOM 1744 C C . THR A 1 230 ? 21.648 -1.972 -5.867 1.00 83.44 230 THR A C 1
ATOM 1746 O O . THR A 1 230 ? 20.468 -2.106 -6.200 1.00 83.44 230 THR A O 1
ATOM 1749 N N . GLU A 1 231 ? 22.634 -2.037 -6.761 1.00 83.31 231 GLU A N 1
ATOM 1750 C CA . GLU A 1 231 ? 22.389 -2.301 -8.182 1.00 83.31 231 GLU A CA 1
ATOM 1751 C C . GLU A 1 231 ? 21.710 -3.664 -8.405 1.00 83.31 231 GLU A C 1
ATOM 1753 O O . GLU A 1 231 ? 20.800 -3.773 -9.224 1.00 83.31 231 GLU A O 1
ATOM 1758 N N . ASP A 1 232 ? 22.093 -4.689 -7.640 1.00 83.69 232 ASP A N 1
ATOM 1759 C CA . ASP A 1 232 ? 21.494 -6.025 -7.731 1.00 83.69 232 ASP A CA 1
ATOM 1760 C C . ASP A 1 232 ? 20.017 -6.028 -7.302 1.00 83.69 232 ASP A C 1
ATOM 1762 O O . ASP A 1 232 ? 19.189 -6.694 -7.923 1.00 83.69 232 ASP A O 1
ATOM 1766 N N . GLU A 1 233 ? 19.660 -5.240 -6.288 1.00 83.06 233 GLU A N 1
ATOM 1767 C CA . GLU A 1 233 ? 18.275 -5.073 -5.839 1.00 83.06 233 GLU A CA 1
ATOM 1768 C C . GLU A 1 233 ? 17.430 -4.337 -6.868 1.00 83.06 233 GLU A C 1
ATOM 1770 O O . GLU A 1 233 ? 16.356 -4.816 -7.228 1.00 83.06 233 GLU A O 1
ATOM 1775 N N . ILE A 1 234 ? 17.943 -3.232 -7.415 1.00 84.62 234 ILE A N 1
ATOM 1776 C CA . ILE A 1 234 ? 17.297 -2.518 -8.523 1.00 84.62 234 ILE A CA 1
ATOM 1777 C C . ILE A 1 234 ? 17.036 -3.487 -9.680 1.00 84.62 234 ILE A C 1
ATOM 1779 O O . ILE A 1 234 ? 15.921 -3.549 -10.195 1.00 84.62 234 ILE A O 1
ATOM 1783 N N . ARG A 1 235 ? 18.031 -4.302 -10.039 1.00 86.94 235 ARG A N 1
ATOM 1784 C CA . ARG A 1 235 ? 17.933 -5.295 -11.117 1.00 86.94 235 ARG A CA 1
ATOM 1785 C C . ARG A 1 235 ? 16.953 -6.428 -10.835 1.00 86.94 235 ARG A C 1
ATOM 1787 O O . ARG A 1 235 ? 16.446 -7.028 -11.783 1.00 86.94 235 ARG A O 1
ATOM 1794 N N . SER A 1 236 ? 16.696 -6.734 -9.564 1.00 82.69 236 SER A N 1
ATOM 1795 C CA . SER A 1 236 ? 15.713 -7.749 -9.182 1.00 82.69 236 SER A CA 1
ATOM 1796 C C . SER A 1 236 ? 14.266 -7.286 -9.328 1.00 82.69 236 SER A C 1
ATOM 1798 O O . SER A 1 236 ? 13.398 -8.143 -9.459 1.00 82.69 236 SER A O 1
ATOM 1800 N N . THR A 1 237 ? 14.010 -5.975 -9.388 1.00 84.50 237 THR A N 1
ATOM 1801 C CA . THR A 1 237 ? 12.645 -5.434 -9.463 1.00 84.50 237 THR A CA 1
ATOM 1802 C C . THR A 1 237 ? 11.898 -5.859 -10.733 1.00 84.50 237 THR A C 1
ATOM 1804 O O . THR A 1 237 ? 12.495 -6.025 -11.805 1.00 84.50 237 THR A O 1
ATOM 1807 N N . GLU A 1 238 ? 10.581 -6.046 -10.634 1.00 83.06 238 GLU A N 1
ATOM 1808 C CA . GLU A 1 238 ? 9.705 -6.380 -11.759 1.00 83.06 238 GLU A CA 1
ATOM 1809 C C . GLU A 1 238 ? 9.797 -5.304 -12.839 1.00 83.06 238 GLU A C 1
ATOM 1811 O O . GLU A 1 238 ? 9.937 -5.631 -14.023 1.00 83.06 238 GLU A O 1
ATOM 1816 N N . TRP A 1 239 ? 9.798 -4.030 -12.443 1.00 87.00 239 TRP A N 1
ATOM 1817 C CA . TRP A 1 239 ? 9.968 -2.913 -13.359 1.00 87.00 239 TRP A CA 1
ATOM 1818 C C . TRP A 1 239 ? 11.270 -3.068 -14.144 1.00 87.00 239 TRP A C 1
ATOM 1820 O O . TRP A 1 239 ? 11.240 -3.125 -15.372 1.00 87.00 239 TRP A O 1
ATOM 1830 N N . TYR A 1 240 ? 12.410 -3.279 -13.480 1.00 89.44 240 TYR A N 1
ATOM 1831 C CA . TYR A 1 240 ? 13.676 -3.460 -14.193 1.00 89.44 240 TYR A CA 1
ATOM 1832 C C . TYR A 1 240 ? 13.627 -4.657 -15.155 1.00 89.44 240 TYR A C 1
ATOM 1834 O O . TYR A 1 240 ? 13.992 -4.538 -16.325 1.00 89.44 240 TYR A O 1
ATOM 1842 N N . ARG A 1 241 ? 13.120 -5.811 -14.705 1.00 88.25 241 ARG A N 1
ATOM 1843 C CA . ARG A 1 241 ? 13.063 -7.046 -15.510 1.00 88.25 241 ARG A CA 1
ATOM 1844 C C . ARG A 1 241 ? 12.159 -6.946 -16.742 1.00 88.25 241 ARG A C 1
ATOM 1846 O O . ARG A 1 241 ? 12.370 -7.687 -17.703 1.00 88.25 241 ARG A O 1
ATOM 1853 N N . THR A 1 242 ? 11.158 -6.070 -16.719 1.00 86.50 242 THR A N 1
ATOM 1854 C CA . THR A 1 242 ? 10.133 -5.959 -17.771 1.00 86.50 242 THR A CA 1
ATOM 1855 C C . THR A 1 242 ? 10.349 -4.793 -18.737 1.00 86.50 242 THR A C 1
ATOM 1857 O O . THR A 1 242 ? 9.726 -4.780 -19.800 1.00 86.50 242 THR A O 1
ATOM 1860 N N . HIS A 1 243 ? 11.249 -3.857 -18.421 1.00 89.06 243 HIS A N 1
ATOM 1861 C CA . HIS A 1 243 ? 11.478 -2.646 -19.215 1.00 89.06 243 HIS A CA 1
ATOM 1862 C C . HIS A 1 243 ? 12.681 -2.752 -20.167 1.00 89.06 243 HIS A C 1
ATOM 1864 O O . HIS A 1 243 ? 13.544 -3.638 -20.077 1.00 89.06 243 HIS A O 1
ATOM 1870 N N . THR A 1 244 ? 12.721 -1.846 -21.145 1.00 91.12 244 THR A N 1
ATOM 1871 C CA . THR A 1 244 ? 13.753 -1.812 -22.189 1.00 91.12 244 THR A CA 1
ATOM 1872 C C . THR A 1 244 ? 15.132 -1.454 -21.630 1.00 91.12 244 THR A C 1
ATOM 1874 O O . THR A 1 244 ? 15.258 -0.919 -20.531 1.00 91.12 244 THR A O 1
ATOM 1877 N N . ASP A 1 245 ? 16.196 -1.745 -22.387 1.00 88.75 245 ASP A N 1
ATOM 1878 C CA . ASP A 1 245 ? 17.566 -1.396 -21.977 1.00 88.75 245 ASP A CA 1
ATOM 1879 C C . ASP A 1 245 ? 17.739 0.124 -21.774 1.00 88.75 245 ASP A C 1
ATOM 1881 O O . ASP A 1 245 ? 18.440 0.543 -20.854 1.00 88.75 245 ASP A O 1
ATOM 1885 N N . ASP A 1 246 ? 17.073 0.947 -22.593 1.00 86.62 246 ASP A N 1
ATOM 1886 C CA . ASP A 1 246 ? 17.121 2.410 -22.482 1.00 86.62 246 ASP A CA 1
ATOM 1887 C C . ASP A 1 246 ? 16.408 2.906 -21.212 1.00 86.62 246 ASP A C 1
ATOM 1889 O O . ASP A 1 246 ? 16.938 3.757 -20.497 1.00 86.62 246 ASP A O 1
ATOM 1893 N N . GLU A 1 247 ? 15.248 2.333 -20.879 1.00 86.25 247 GLU A N 1
ATOM 1894 C CA . GLU A 1 247 ? 14.504 2.643 -19.648 1.00 86.25 247 GLU A CA 1
ATOM 1895 C C . GLU A 1 247 ? 15.250 2.176 -18.391 1.00 86.25 247 GLU A C 1
ATOM 1897 O O . GLU A 1 247 ? 15.337 2.911 -17.407 1.00 86.25 247 GLU A O 1
ATOM 1902 N N . ARG A 1 248 ? 15.863 0.988 -18.426 1.00 89.75 248 ARG A N 1
ATOM 1903 C CA . ARG A 1 248 ? 16.714 0.494 -17.334 1.00 89.75 248 ARG A CA 1
ATOM 1904 C C . ARG A 1 248 ? 17.926 1.389 -17.111 1.00 89.75 248 ARG A C 1
ATOM 1906 O O . ARG A 1 248 ? 18.223 1.748 -15.974 1.00 89.75 248 ARG A O 1
ATOM 1913 N N . ARG A 1 249 ? 18.587 1.814 -18.190 1.00 83.88 249 ARG A N 1
ATOM 1914 C CA . ARG A 1 249 ? 19.700 2.767 -18.114 1.00 83.88 249 ARG A CA 1
ATOM 1915 C C . ARG A 1 249 ? 19.248 4.109 -17.542 1.00 83.88 249 ARG A C 1
ATOM 1917 O O . ARG A 1 249 ? 19.984 4.723 -16.774 1.00 83.88 249 ARG A O 1
ATOM 1924 N N . TRP A 1 250 ? 18.051 4.565 -17.900 1.00 81.88 250 TRP A N 1
ATOM 1925 C CA . TRP A 1 250 ? 17.463 5.774 -17.332 1.00 81.88 250 TRP A CA 1
ATOM 1926 C C . TRP A 1 250 ? 17.226 5.647 -15.820 1.00 81.88 250 TRP A C 1
ATOM 1928 O O . TRP A 1 250 ? 17.611 6.553 -15.079 1.00 81.88 250 TRP A O 1
ATOM 1938 N N . MET A 1 251 ? 16.689 4.520 -15.347 1.00 83.50 251 MET A N 1
ATOM 1939 C CA . MET A 1 251 ? 16.532 4.231 -13.916 1.00 83.50 251 MET A CA 1
ATOM 1940 C C . MET A 1 251 ? 17.874 4.211 -13.175 1.00 83.50 251 MET A C 1
ATOM 1942 O O . MET A 1 251 ? 18.016 4.862 -12.142 1.00 83.50 251 MET A O 1
ATOM 1946 N N . GLU A 1 252 ? 18.875 3.510 -13.711 1.00 80.19 252 GLU A N 1
ATOM 1947 C CA . GLU A 1 252 ? 20.216 3.422 -13.116 1.00 80.19 252 GLU A CA 1
ATOM 1948 C C . GLU A 1 252 ? 20.872 4.807 -12.989 1.00 80.19 252 GLU A C 1
ATOM 1950 O O . GLU A 1 252 ? 21.406 5.149 -11.933 1.00 80.19 252 GLU A O 1
ATOM 1955 N N . VAL A 1 253 ? 20.775 5.642 -14.032 1.00 75.00 253 VAL A N 1
ATOM 1956 C CA . VAL A 1 253 ? 21.273 7.029 -14.001 1.00 75.00 253 VAL A CA 1
ATOM 1957 C C . VAL A 1 253 ? 20.500 7.869 -12.984 1.00 75.00 253 VAL A C 1
ATOM 1959 O O . VAL A 1 253 ? 21.109 8.636 -12.244 1.00 75.00 253 VAL A O 1
ATOM 1962 N N . SER A 1 254 ? 19.178 7.709 -12.913 1.00 70.31 254 SER A N 1
ATOM 1963 C CA . SER A 1 254 ? 18.321 8.471 -11.998 1.00 70.31 254 SER A CA 1
ATOM 1964 C C . SER A 1 254 ? 18.546 8.129 -10.529 1.00 70.31 254 SER A C 1
ATOM 1966 O O . SER A 1 254 ? 18.488 9.026 -9.692 1.00 70.31 254 SER A O 1
ATOM 1968 N N . ASN A 1 255 ? 18.834 6.864 -10.213 1.00 66.88 255 ASN A N 1
ATOM 1969 C CA . ASN A 1 255 ? 19.149 6.438 -8.849 1.00 66.88 255 ASN A CA 1
ATOM 1970 C C . ASN A 1 255 ? 20.593 6.793 -8.448 1.00 66.88 255 ASN A C 1
ATOM 1972 O O . ASN A 1 255 ? 20.835 7.084 -7.281 1.00 66.88 255 ASN A O 1
ATOM 1976 N N . GLY A 1 256 ? 21.543 6.804 -9.392 1.00 61.94 256 GLY A N 1
ATOM 1977 C CA . GLY A 1 256 ? 22.943 7.162 -9.124 1.00 61.94 256 GLY A CA 1
ATOM 1978 C C . GLY A 1 256 ? 23.231 8.670 -9.075 1.00 61.94 256 GLY A C 1
ATOM 1979 O O . GLY A 1 256 ? 24.123 9.095 -8.343 1.00 61.94 256 GLY A O 1
ATOM 1980 N N . ASP A 1 257 ? 22.501 9.484 -9.847 1.00 59.78 257 ASP A N 1
ATOM 1981 C CA . ASP A 1 257 ? 22.608 10.952 -9.868 1.00 59.78 257 ASP A CA 1
ATOM 1982 C C . ASP A 1 257 ? 21.266 11.609 -10.274 1.00 59.78 257 ASP A C 1
ATOM 1984 O O . ASP A 1 257 ? 21.031 11.908 -11.457 1.00 59.78 257 ASP A O 1
ATOM 1988 N N . PRO A 1 258 ? 20.385 11.884 -9.292 1.00 52.94 258 PRO A N 1
ATOM 1989 C CA . PRO A 1 258 ? 19.062 12.461 -9.531 1.00 52.94 258 PRO A CA 1
ATOM 1990 C C . PRO A 1 258 ? 19.070 13.783 -10.320 1.00 52.94 258 PRO A C 1
ATOM 1992 O O . PRO A 1 258 ? 18.159 14.027 -11.110 1.00 52.94 258 PRO A O 1
ATOM 1995 N N . ALA A 1 259 ? 20.105 14.619 -10.161 1.00 51.22 259 ALA A N 1
ATOM 1996 C CA . ALA A 1 259 ? 20.211 15.928 -10.816 1.00 51.22 259 ALA A CA 1
ATOM 1997 C C . ALA A 1 259 ? 20.634 15.835 -12.295 1.00 51.22 259 ALA A C 1
ATOM 1999 O O . ALA A 1 259 ? 20.396 16.753 -13.089 1.00 51.22 259 ALA A O 1
ATOM 2000 N N . THR A 1 260 ? 21.283 14.736 -12.685 1.00 51.66 260 THR A N 1
ATOM 2001 C CA . THR A 1 260 ? 21.646 14.470 -14.083 1.00 51.66 260 THR A CA 1
ATOM 2002 C C . THR A 1 260 ? 20.476 13.876 -14.868 1.00 51.66 260 THR A C 1
ATOM 2004 O O . THR A 1 260 ? 20.327 14.192 -16.050 1.00 51.66 260 THR A O 1
ATOM 2007 N N . ALA A 1 261 ? 19.609 13.092 -14.225 1.00 49.09 261 ALA A N 1
ATOM 2008 C CA . ALA A 1 261 ? 18.441 12.489 -14.866 1.00 49.09 261 ALA A CA 1
ATOM 2009 C C . ALA A 1 261 ? 17.378 13.501 -15.323 1.00 49.09 261 ALA A C 1
ATOM 2011 O O . ALA A 1 261 ? 16.811 13.342 -16.403 1.00 49.09 261 ALA A O 1
ATOM 2012 N N . GLU A 1 262 ? 17.161 14.588 -14.576 1.00 48.72 262 GLU A N 1
ATOM 2013 C CA . GLU A 1 262 ? 16.213 15.650 -14.962 1.00 48.72 262 GLU A CA 1
ATOM 2014 C C . GLU A 1 262 ? 16.558 16.306 -16.311 1.00 48.72 262 GLU A C 1
ATOM 2016 O O . GLU A 1 262 ? 15.676 16.770 -17.032 1.00 48.72 262 GLU A O 1
ATOM 2021 N N . LYS A 1 263 ? 17.838 16.299 -16.704 1.00 52.88 263 LYS A N 1
ATOM 2022 C CA . LYS A 1 263 ? 18.312 16.895 -17.966 1.00 52.88 263 LYS A CA 1
ATOM 2023 C C . LYS A 1 263 ? 18.042 16.037 -19.203 1.00 52.88 263 LYS A C 1
ATOM 2025 O O . LYS A 1 263 ? 18.267 16.517 -20.307 1.00 52.88 263 LYS A O 1
ATOM 2030 N N . TRP A 1 264 ? 17.610 14.787 -19.039 1.00 48.16 264 TRP A N 1
ATOM 2031 C CA . TRP A 1 264 ? 17.320 13.878 -20.157 1.00 48.16 264 TRP A CA 1
ATOM 2032 C C . TRP A 1 264 ? 15.881 14.019 -20.676 1.00 48.16 264 TRP A C 1
ATOM 2034 O O . TRP A 1 264 ? 15.560 13.484 -21.733 1.00 48.16 264 TRP A O 1
ATOM 2044 N N . ILE A 1 265 ? 15.033 14.751 -19.944 1.00 43.91 265 ILE A N 1
ATOM 2045 C CA . ILE A 1 265 ? 13.609 14.972 -20.248 1.00 43.91 265 ILE A CA 1
ATOM 2046 C C . ILE A 1 265 ? 13.369 16.361 -20.893 1.00 43.91 265 ILE A C 1
ATOM 2048 O O . ILE A 1 265 ? 12.257 16.653 -21.331 1.00 43.91 265 ILE A O 1
ATOM 2052 N N . ALA A 1 266 ? 14.400 17.212 -20.996 1.00 40.47 266 ALA A N 1
ATOM 2053 C CA . ALA A 1 266 ? 14.343 18.524 -21.659 1.00 40.47 266 ALA A CA 1
ATOM 2054 C C . ALA A 1 266 ? 14.733 18.447 -23.144 1.00 40.47 266 ALA A C 1
ATOM 2056 O O . ALA A 1 266 ? 14.057 19.116 -23.960 1.00 40.47 266 ALA A O 1
#

Organism: NCBI:txid412755

Mean predicted aligned error: 15.76 Å

Solvent-accessible surface area (backbone atoms only — not comparable to full-atom values): 15254 Å² total; per-residue (Å²): 135,84,82,84,79,76,74,60,49,47,76,77,40,37,24,60,52,36,26,51,47,37,50,46,42,35,77,72,72,41,92,64,81,72,75,19,61,29,44,71,67,51,37,54,46,43,24,50,52,23,53,79,71,75,43,78,62,76,45,62,38,41,59,75,52,25,61,73,68,70,46,60,78,84,48,60,64,41,84,72,66,53,97,25,44,30,67,54,55,72,99,74,84,63,92,42,69,64,62,88,75,64,38,28,31,29,30,69,68,81,70,35,45,29,46,35,37,73,44,73,56,41,76,42,100,88,73,47,68,47,74,57,44,33,44,30,26,35,40,85,46,73,66,46,43,30,66,45,43,28,81,98,53,83,83,30,42,53,42,77,42,40,57,66,56,43,52,74,63,55,52,44,74,80,45,44,44,67,62,46,32,70,70,87,77,62,90,70,58,28,61,63,47,39,20,51,49,48,46,57,46,32,75,81,40,58,56,73,71,31,67,51,45,43,54,50,40,51,48,19,53,75,76,40,97,81,42,60,74,53,71,68,57,53,56,66,17,65,56,45,70,73,50,52,74,68,58,41,52,47,51,54,44,34,75,77,38,57,80,62,42,63,66,76,79,114

InterPro domains:
  IPR002477 Peptidoglycan binding-like [PF01471] (14-69)
  IPR036365 PGBD-like superfamily [SSF47090] (7-74)
  IPR036366 PGBD superfamily [G3DSA:1.10.101.10] (3-71)

Nearest PDB structures (foldseek):
  5tv7-assembly2_B  TM=9.524E-01  e=4.886E-05  Clostridioides difficile 630
  6tci-assembly1_A  TM=9.629E-01  e=2.266E-04  Bacillus cereus ATCC 14579
  5nm7-assembly2_A  TM=9.523E-01  e=7.378E-04  Burkholderia
  5nm7-assembly1_G  TM=9.210E-01  e=7.378E-04  Burkholderia
  4xxt-assembly1_A  TM=3.646E-01  e=3.855E-04  Clostridium acetobutylicum ATCC 824

pLDDT: mean 71.29, std 17.26, range [28.06, 93.94]

Sequence (266 aa):
MGKSSSGSIQKGERGDRVKALQETLNANGADIKVDGIFGPATEAALRKYQKDNGYNQNGYVEPALADKMGIDLAMPAESGGDPGAGVATSKKGSELLLPGEAKLWYDSTSKQYIVIYVLPPVEKPDGTMTEPLYQSWTVESDEDLEAVVGPDKNPIAAKTLTTEELTAMGVVNFGGVDELRDWEGIEGDPIDTWAEDMSKLAVTRPWILDPEWQQLSIMAVMERDDAQLTEDEIRSTEWYRTHTDDERRWMEVSNGDPATAEKWIA

Radius of gyration: 20.37 Å; Cα contacts (8 Å, |Δi|>4): 393; chains: 1; bounding box: 51×51×50 Å

Secondary structure (DSSP, 8-state):
------S-B-TT-BSHHHHHHHHHHHHTT-----SSB--HHHHHHHHHHHHHTT---SS-B-HHHHHHHT--TTS-------SS------TT----SSSSS-EEEEETTTTEEEEEEEEPP-B-TTSPBPPPEEEEEEE-SHHHHHHHH-TTPPP--SEEE-HHHHHHTTEEEEEESGGGGTTTT--S-HHHHHHHHHHHHHHH-GGGG-HHHHHHHHHHHHH-TT----HHHHHHSHHHHHS-HHHHHHHHHHHH-HHHHGGG--

Foldseek 3Di:
DDDDDDQKDAAQFFDDLQLLLVVLLVVVPQDDDSPRHRHPSSQVSQLVVCVVVVHDSPSMGHPVNCVVSVRDSPPDRPPPDPQFFQDFDDPPPDPFVDDDQWTWAAAPAVRWIKTKDWQPWDQDPVRDTDHIAIEIATAPDPLSVCLGRNPPDDHGGSYYDHPVVCVVSNYDYPYHLVVCCPPPNDDDRSVVVNRVVNRVVCVLAVCCPFSLSVVQLVCLVVPHPVSADDPVSLCSTPPNVPDDPVVNVLNVCCRVPVVVSVVVVD